Protein AF-A0A519NL03-F1 (afdb_monomer_lite)

Sequence (282 aa):
MASLYQVKVISINQEDKSLTLDINSFHPDALYFSDNLGFAMRLLHDSATGTSALGKAIDPACLFNKYWLAQNVKGFISGCELMEVHSADDTEIKYNGKYHYWRAEAGQPGAKVRIKVTDSAWLSHLSANSQWKSSAYDAEVDYVSRETIAPKSEEGVFSQDYQNSGGWIAINPEVLDFDTKSWPKQVYLPKYSVKSYRRADKMTQNDLSPAVIGQLLFKTVFVLTRSGNKAFGLFFPVDGKFGVMQFLNTGRSGAFFELSEIVTFGVAEFNVNDDTKVIVFG

pLDDT: mean 88.68, std 10.59, range [38.75, 98.56]

Radius of gyration: 22.37 Å; chains: 1; bounding box: 56×35×58 Å

Structure (mmCIF, N/CA/C/O backbone):
data_AF-A0A519NL03-F1
#
_entry.id   AF-A0A519NL03-F1
#
loop_
_atom_site.group_PDB
_atom_site.id
_atom_site.type_symbol
_atom_site.label_atom_id
_atom_site.label_alt_id
_atom_site.label_comp_id
_atom_site.label_asym_id
_atom_site.label_entity_id
_atom_site.label_seq_id
_atom_site.pdbx_PDB_ins_code
_atom_site.Cartn_x
_atom_site.Cartn_y
_atom_site.Cartn_z
_atom_site.occupancy
_atom_site.B_iso_or_equiv
_atom_site.auth_seq_id
_atom_site.auth_comp_id
_atom_site.auth_asym_id
_atom_site.auth_atom_id
_atom_site.pdbx_PDB_model_num
ATOM 1 N N . MET A 1 1 ? 13.800 5.659 3.138 1.00 61.59 1 MET A N 1
ATOM 2 C CA . MET A 1 1 ? 14.768 4.992 2.242 1.00 61.59 1 MET A CA 1
ATOM 3 C C . MET A 1 1 ? 15.304 6.019 1.268 1.00 61.59 1 MET A C 1
ATOM 5 O O . MET A 1 1 ? 14.545 6.907 0.893 1.00 61.59 1 MET A O 1
ATOM 9 N N . ALA A 1 2 ? 16.585 5.933 0.911 1.00 80.38 2 ALA A N 1
ATOM 10 C CA . ALA A 1 2 ? 17.150 6.770 -0.141 1.00 80.38 2 ALA A CA 1
ATOM 11 C C . ALA A 1 2 ? 16.549 6.381 -1.501 1.00 80.38 2 ALA A C 1
ATOM 13 O O . ALA A 1 2 ? 16.205 5.220 -1.728 1.00 80.38 2 ALA A O 1
ATOM 14 N N . SER A 1 3 ? 16.390 7.357 -2.388 1.00 91.06 3 SER A N 1
ATOM 15 C CA . SER A 1 3 ? 16.004 7.095 -3.772 1.00 91.06 3 SER A CA 1
ATOM 16 C C . SER A 1 3 ? 17.225 6.652 -4.572 1.00 91.06 3 SER A C 1
ATOM 18 O O . SER A 1 3 ? 18.290 7.249 -4.442 1.00 91.06 3 SER A O 1
ATOM 20 N N . LEU A 1 4 ? 17.041 5.626 -5.397 1.00 91.62 4 LEU A N 1
ATOM 21 C CA . LEU A 1 4 ? 18.076 4.972 -6.193 1.00 91.62 4 LEU A CA 1
ATOM 22 C C . LEU A 1 4 ? 18.061 5.446 -7.654 1.00 91.62 4 LEU A C 1
ATOM 24 O O . LEU A 1 4 ? 19.112 5.643 -8.266 1.00 91.62 4 LEU A O 1
ATOM 28 N N . TYR A 1 5 ? 16.856 5.672 -8.182 1.00 94.38 5 TYR A N 1
ATOM 29 C CA . TYR A 1 5 ? 16.624 5.963 -9.593 1.00 94.38 5 TYR A CA 1
ATOM 30 C C . TYR A 1 5 ? 15.785 7.219 -9.791 1.00 94.38 5 TYR A C 1
ATOM 32 O O . TYR A 1 5 ? 14.869 7.507 -9.016 1.00 94.38 5 TYR A O 1
ATOM 40 N N . GLN A 1 6 ? 16.068 7.934 -10.873 1.00 95.62 6 GLN A N 1
ATOM 41 C CA . GLN A 1 6 ? 15.206 8.935 -11.478 1.00 95.62 6 GLN A CA 1
ATOM 42 C C . GLN A 1 6 ? 14.450 8.254 -12.616 1.00 95.62 6 GLN A C 1
ATOM 44 O O . GLN A 1 6 ? 15.061 7.713 -13.532 1.00 95.62 6 GLN A O 1
ATOM 49 N N . VAL A 1 7 ? 13.124 8.280 -12.562 1.00 97.25 7 VAL A N 1
ATOM 50 C CA . VAL A 1 7 ? 12.256 7.592 -13.519 1.00 97.25 7 VAL A CA 1
ATOM 51 C C . VAL A 1 7 ? 11.491 8.624 -14.331 1.00 97.25 7 VAL A C 1
ATOM 53 O O . VAL A 1 7 ? 11.028 9.627 -13.780 1.00 97.25 7 VAL A O 1
ATOM 56 N N . LYS A 1 8 ? 11.346 8.381 -15.634 1.00 97.88 8 LYS A N 1
ATOM 57 C CA . LYS A 1 8 ? 10.575 9.207 -16.563 1.00 97.88 8 LYS A CA 1
ATOM 58 C C . LYS A 1 8 ? 9.683 8.340 -17.445 1.00 97.88 8 LYS A C 1
ATOM 60 O O . LYS A 1 8 ? 10.143 7.369 -18.034 1.00 97.88 8 LYS A O 1
ATOM 65 N N . VAL A 1 9 ? 8.424 8.734 -17.607 1.00 98.31 9 VAL A N 1
ATOM 66 C CA . VAL A 1 9 ? 7.516 8.112 -18.582 1.00 98.31 9 V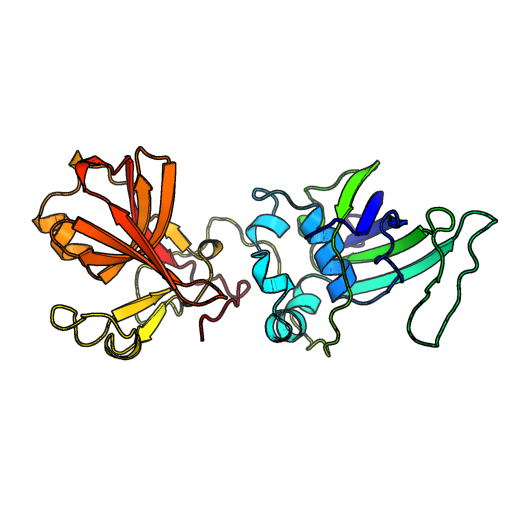AL A CA 1
ATOM 67 C C . VAL A 1 9 ? 7.844 8.603 -19.986 1.00 98.31 9 VAL A C 1
ATOM 69 O O . VAL A 1 9 ? 7.746 9.801 -20.268 1.00 98.31 9 VAL A O 1
ATOM 72 N N . ILE A 1 10 ? 8.176 7.665 -20.872 1.00 97.81 10 ILE A N 1
ATOM 73 C CA . ILE A 1 10 ? 8.377 7.911 -22.304 1.00 97.81 10 ILE A CA 1
ATOM 74 C C . ILE A 1 10 ? 7.048 7.816 -23.050 1.00 97.81 10 ILE A C 1
ATOM 76 O O . ILE A 1 10 ? 6.699 8.714 -23.812 1.00 97.81 10 ILE A O 1
ATOM 80 N N . SER A 1 11 ? 6.284 6.751 -22.811 1.00 97.44 11 SER A N 1
ATOM 81 C CA . SER A 1 11 ? 4.997 6.521 -23.467 1.00 97.44 11 SER A CA 1
ATOM 82 C C . SER A 1 11 ? 4.069 5.673 -22.603 1.00 97.44 11 SER A C 1
ATOM 84 O O . SER A 1 11 ? 4.525 4.893 -21.767 1.00 97.44 11 SER A O 1
ATOM 86 N N . ILE A 1 12 ? 2.762 5.831 -22.819 1.00 97.75 12 ILE A N 1
ATOM 87 C CA . ILE A 1 12 ? 1.701 5.025 -22.206 1.00 97.75 12 ILE A CA 1
ATOM 88 C C . ILE A 1 12 ? 0.770 4.569 -23.327 1.00 97.75 12 ILE A C 1
ATOM 90 O O . ILE A 1 12 ? 0.312 5.392 -24.120 1.00 97.75 12 ILE A O 1
ATOM 94 N N . ASN A 1 13 ? 0.476 3.276 -23.377 1.00 96.56 13 ASN A N 1
ATOM 95 C CA . ASN A 1 13 ? -0.535 2.685 -24.237 1.00 96.56 13 ASN A CA 1
ATOM 96 C C . ASN A 1 13 ? -1.627 2.073 -23.349 1.00 96.56 13 ASN A C 1
ATOM 98 O O . ASN A 1 13 ? -1.421 1.039 -22.717 1.00 96.56 13 ASN A O 1
ATOM 102 N N . GLN A 1 14 ? -2.785 2.732 -23.286 1.00 94.38 14 GLN A N 1
ATOM 103 C CA . GLN A 1 14 ? -3.904 2.295 -22.445 1.00 94.38 14 GLN A CA 1
ATOM 104 C C . GLN A 1 14 ? -4.563 1.008 -22.971 1.00 94.38 14 GLN A C 1
ATOM 106 O O . GLN A 1 14 ? -5.031 0.203 -22.171 1.00 94.38 14 GLN A O 1
ATOM 111 N N . GLU A 1 15 ? -4.558 0.778 -24.289 1.00 93.81 15 GLU A N 1
ATOM 112 C CA . GLU A 1 15 ? -5.164 -0.408 -24.915 1.00 93.81 15 GLU A CA 1
ATOM 113 C C . GLU A 1 15 ? -4.314 -1.668 -24.691 1.00 93.81 15 GLU A C 1
ATOM 115 O O . GLU A 1 15 ? -4.835 -2.698 -24.270 1.00 93.81 15 GLU A O 1
ATOM 120 N N . ASP A 1 16 ? -2.993 -1.572 -24.887 1.00 95.75 16 ASP A N 1
ATOM 121 C CA . ASP A 1 16 ? -2.032 -2.652 -24.577 1.00 95.75 16 ASP A CA 1
ATOM 122 C C . ASP A 1 16 ? -1.697 -2.730 -23.075 1.00 95.75 16 ASP A C 1
ATOM 124 O O . ASP A 1 16 ? -0.930 -3.592 -22.644 1.00 95.75 16 ASP A O 1
ATOM 128 N N . LYS A 1 17 ? -2.270 -1.829 -22.263 1.00 97.56 17 LYS A N 1
ATOM 129 C CA . LYS A 1 17 ? -2.038 -1.727 -20.814 1.00 97.56 17 LYS A CA 1
ATOM 130 C C . LYS A 1 17 ? -0.545 -1.684 -20.483 1.00 97.56 17 LYS A C 1
ATOM 132 O O . LYS A 1 17 ? -0.063 -2.375 -19.585 1.00 97.56 17 LYS A O 1
ATOM 137 N N . SER A 1 18 ? 0.206 -0.897 -21.242 1.00 98.00 18 SER A N 1
ATOM 138 C CA . SER A 1 18 ? 1.659 -0.859 -21.156 1.00 98.00 18 SER A CA 1
ATOM 139 C C . SER A 1 18 ? 2.191 0.562 -21.054 1.00 98.00 18 SER A C 1
ATOM 141 O O . SER A 1 18 ? 1.565 1.530 -21.486 1.00 98.00 18 SER A O 1
ATOM 143 N N . LEU A 1 19 ? 3.369 0.697 -20.459 1.00 97.94 19 LEU A N 1
ATOM 144 C CA . LEU A 1 19 ? 4.132 1.936 -20.463 1.00 97.94 19 LEU A CA 1
ATOM 145 C C . LEU A 1 19 ? 5.608 1.652 -20.693 1.00 97.94 19 LEU A C 1
ATOM 147 O O . LEU A 1 19 ? 6.113 0.590 -20.332 1.00 97.94 19 LEU A O 1
ATOM 151 N N . THR A 1 20 ? 6.295 2.631 -21.267 1.00 98.38 20 THR A N 1
ATOM 152 C CA . THR A 1 20 ? 7.752 2.623 -21.395 1.00 98.38 20 THR A CA 1
ATOM 153 C C . THR A 1 20 ? 8.332 3.694 -20.485 1.00 98.38 20 THR A C 1
ATOM 155 O O . THR A 1 20 ? 7.916 4.855 -20.533 1.00 98.38 20 THR A O 1
ATOM 158 N N . LEU A 1 21 ? 9.292 3.292 -19.662 1.00 98.25 21 LEU A N 1
ATOM 159 C CA . LEU A 1 21 ? 10.023 4.133 -18.730 1.00 98.25 21 LEU A CA 1
ATOM 160 C C . LEU A 1 21 ? 11.467 4.284 -19.191 1.00 98.25 21 LEU A C 1
ATOM 162 O O . LEU A 1 21 ? 12.051 3.330 -19.695 1.00 98.25 21 LEU A O 1
ATOM 166 N N . ASP A 1 22 ? 12.034 5.461 -18.966 1.00 97.31 22 ASP A N 1
ATOM 167 C CA . ASP A 1 22 ? 13.475 5.689 -18.946 1.00 97.31 22 ASP A CA 1
ATOM 168 C C . ASP A 1 22 ? 13.900 5.890 -17.490 1.00 97.31 22 ASP A C 1
ATOM 170 O O . ASP A 1 22 ? 13.303 6.683 -16.754 1.00 97.31 22 ASP A O 1
ATOM 174 N N . ILE A 1 23 ? 14.873 5.103 -17.053 1.00 95.81 23 ILE A N 1
ATOM 175 C CA . ILE A 1 23 ? 15.305 4.989 -15.665 1.00 95.81 23 ILE A CA 1
ATOM 176 C C . ILE A 1 23 ? 16.779 5.343 -15.632 1.00 95.81 23 ILE A C 1
ATOM 178 O O . ILE A 1 23 ? 17.572 4.659 -16.257 1.00 95.81 23 ILE A O 1
ATOM 182 N N . ASN A 1 24 ? 17.155 6.363 -14.872 1.00 93.44 24 ASN A N 1
ATOM 183 C CA . ASN A 1 24 ? 18.543 6.777 -14.706 1.00 93.44 24 ASN A CA 1
ATOM 184 C C . ASN A 1 24 ? 18.942 6.609 -13.245 1.00 93.44 24 ASN A C 1
ATOM 186 O O . ASN A 1 24 ? 18.233 7.054 -12.341 1.00 93.44 24 ASN A O 1
ATOM 190 N N . SER A 1 25 ? 20.064 5.956 -12.992 1.00 90.50 25 SER A N 1
ATOM 191 C CA . SER A 1 25 ? 20.611 5.851 -11.645 1.00 90.50 25 SER A CA 1
ATOM 192 C C . SER A 1 25 ? 21.291 7.157 -11.233 1.00 90.50 25 SER A C 1
ATOM 194 O O . SER A 1 25 ? 21.922 7.840 -12.038 1.00 90.50 25 SER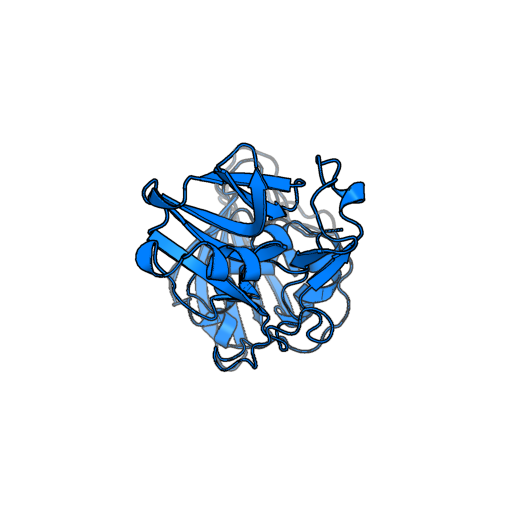 A O 1
ATOM 196 N N . PHE A 1 26 ? 21.155 7.526 -9.962 1.00 86.19 26 PHE A N 1
ATOM 197 C CA . PHE A 1 26 ? 21.893 8.661 -9.392 1.00 86.19 26 PHE A CA 1
ATOM 198 C C . PHE A 1 26 ? 22.444 8.375 -7.992 1.00 86.19 26 PHE A C 1
ATOM 200 O O . PHE A 1 26 ? 23.031 9.260 -7.371 1.00 86.19 26 PHE A O 1
ATOM 207 N N . HIS A 1 27 ? 22.233 7.162 -7.480 1.00 85.56 27 HIS A N 1
ATOM 208 C CA . HIS A 1 27 ? 22.703 6.728 -6.171 1.00 85.56 27 HIS A CA 1
ATOM 209 C C . HIS A 1 27 ? 23.736 5.607 -6.335 1.00 85.56 27 HIS A C 1
ATOM 211 O O . HIS A 1 27 ? 23.500 4.716 -7.148 1.00 85.56 27 HIS A O 1
ATOM 217 N N . PRO A 1 28 ? 24.829 5.583 -5.552 1.00 81.31 28 PRO A N 1
ATOM 218 C CA . PRO A 1 28 ? 25.866 4.553 -5.670 1.00 81.31 28 PRO A CA 1
ATOM 219 C C . PRO A 1 28 ? 25.356 3.125 -5.417 1.00 81.31 28 PRO A C 1
ATOM 221 O O . PRO A 1 28 ? 25.907 2.179 -5.960 1.00 81.31 28 PRO A O 1
ATOM 224 N N . ASP A 1 29 ? 24.286 2.964 -4.634 1.00 84.69 29 ASP A N 1
ATOM 225 C CA . ASP A 1 29 ? 23.672 1.647 -4.374 1.00 84.69 29 ASP A CA 1
ATOM 226 C C . ASP A 1 29 ? 22.726 1.171 -5.490 1.00 84.69 29 ASP A C 1
ATOM 228 O O . ASP A 1 29 ? 22.308 0.010 -5.505 1.00 84.69 29 ASP A O 1
ATOM 232 N N . ALA A 1 30 ? 22.362 2.051 -6.426 1.00 84.50 30 ALA A N 1
ATOM 233 C CA . ALA A 1 30 ? 21.699 1.640 -7.650 1.00 84.50 30 ALA A CA 1
ATOM 234 C C . ALA A 1 30 ? 22.781 0.992 -8.508 1.00 84.50 30 ALA A C 1
ATOM 236 O O . ALA A 1 30 ? 23.567 1.699 -9.119 1.00 84.50 30 ALA A O 1
ATOM 237 N N . LEU A 1 31 ? 22.896 -0.332 -8.461 1.00 83.56 31 LEU A N 1
ATOM 238 C CA . LEU A 1 31 ? 23.967 -1.053 -9.153 1.00 83.56 31 LEU A CA 1
ATOM 239 C C . LEU A 1 31 ? 23.448 -1.933 -10.281 1.00 83.56 31 LEU A C 1
ATOM 241 O O . LEU A 1 31 ? 24.255 -2.627 -10.885 1.00 83.56 31 LEU A O 1
ATOM 245 N N . TYR A 1 32 ? 22.138 -1.969 -10.543 1.00 86.38 32 TYR A N 1
ATOM 246 C CA . TYR A 1 32 ? 21.575 -2.833 -11.573 1.00 86.38 32 TYR A CA 1
ATOM 247 C C . TYR A 1 32 ? 20.256 -2.322 -12.162 1.00 86.38 32 TYR A C 1
ATOM 249 O O . TYR A 1 32 ? 19.528 -1.560 -11.534 1.00 86.38 32 TYR A O 1
ATOM 257 N N . PHE A 1 33 ? 19.926 -2.813 -13.355 1.00 91.75 33 PHE A N 1
ATOM 258 C CA . PHE A 1 33 ? 18.581 -2.757 -13.933 1.00 91.75 33 PHE A CA 1
ATOM 259 C C . PHE A 1 33 ? 18.034 -4.172 -14.098 1.00 91.75 33 PHE A C 1
ATOM 261 O O . PHE A 1 33 ? 18.799 -5.125 -14.275 1.00 91.75 33 PHE A O 1
ATOM 268 N N . SER A 1 34 ? 16.712 -4.311 -14.020 1.00 92.50 34 SER A N 1
ATOM 269 C CA . SER A 1 34 ? 16.057 -5.615 -13.955 1.00 92.50 34 SER A CA 1
ATOM 270 C C . SER A 1 34 ? 14.698 -5.612 -14.646 1.00 92.50 34 SER A C 1
ATOM 272 O O . SER A 1 34 ? 13.977 -4.613 -14.628 1.00 92.50 34 SER A O 1
ATOM 274 N N . ASP A 1 35 ? 14.344 -6.760 -15.214 1.00 94.88 35 ASP A N 1
ATOM 275 C CA . ASP A 1 35 ? 13.020 -7.098 -15.735 1.00 94.88 35 ASP A CA 1
ATOM 276 C C . ASP A 1 35 ? 12.142 -7.818 -14.682 1.00 94.88 35 ASP A C 1
ATOM 278 O O . ASP A 1 35 ? 11.051 -8.307 -14.973 1.00 94.88 35 ASP A O 1
ATOM 282 N N . ASN A 1 36 ? 12.577 -7.865 -13.419 1.00 96.38 36 ASN A N 1
ATOM 283 C CA . ASN A 1 36 ? 11.826 -8.469 -12.324 1.00 96.38 36 ASN A CA 1
ATOM 284 C C . ASN A 1 36 ? 10.475 -7.757 -12.088 1.00 96.38 36 ASN A C 1
ATOM 286 O O . ASN A 1 36 ? 10.394 -6.531 -11.979 1.00 96.38 36 ASN A O 1
ATOM 290 N N . LEU A 1 37 ? 9.392 -8.528 -11.922 1.00 97.44 37 LEU A N 1
ATOM 291 C CA . LEU A 1 37 ? 8.048 -7.958 -11.739 1.00 97.44 37 LEU A CA 1
ATOM 292 C C . LEU A 1 37 ? 7.910 -7.138 -10.445 1.00 97.44 37 LEU A C 1
ATOM 294 O O . LEU A 1 37 ? 7.182 -6.151 -10.409 1.00 97.44 37 LEU A O 1
ATOM 298 N N . GLY A 1 38 ? 8.610 -7.519 -9.377 1.00 96.06 38 GLY A N 1
ATOM 299 C CA . GLY A 1 38 ? 8.646 -6.785 -8.115 1.00 96.06 38 GLY A CA 1
ATOM 300 C C . GLY A 1 38 ? 9.386 -5.455 -8.242 1.00 96.06 38 GLY A C 1
ATOM 301 O O . GLY A 1 38 ? 8.941 -4.462 -7.666 1.00 96.06 38 GLY A O 1
ATOM 302 N N . PHE A 1 39 ? 10.452 -5.407 -9.048 1.00 95.69 39 PHE A N 1
ATOM 303 C CA . PHE A 1 39 ? 11.127 -4.159 -9.410 1.00 95.69 39 PHE A CA 1
ATOM 304 C C . PHE A 1 39 ? 10.167 -3.218 -10.154 1.00 95.69 39 PHE A C 1
ATOM 306 O O . PHE A 1 39 ? 9.949 -2.088 -9.711 1.00 95.69 39 PHE A O 1
ATOM 313 N N . ALA A 1 40 ? 9.490 -3.717 -11.196 1.00 97.44 40 ALA A N 1
ATOM 314 C CA . ALA A 1 40 ? 8.456 -2.982 -11.934 1.00 97.44 40 ALA A CA 1
ATOM 315 C C . ALA A 1 40 ? 7.323 -2.468 -11.029 1.00 97.44 40 ALA A C 1
ATOM 317 O O . ALA A 1 40 ? 6.908 -1.311 -11.126 1.00 97.44 40 ALA A O 1
ATOM 318 N N . MET A 1 41 ? 6.854 -3.312 -10.108 1.00 96.38 41 MET A N 1
ATOM 319 C CA . MET A 1 41 ? 5.788 -2.970 -9.173 1.00 96.38 41 MET A CA 1
ATOM 320 C C . MET A 1 41 ? 6.164 -1.796 -8.264 1.00 96.38 41 MET A C 1
ATOM 322 O O . MET A 1 41 ? 5.359 -0.889 -8.055 1.00 96.38 41 MET A O 1
ATOM 326 N N . ARG A 1 42 ? 7.394 -1.794 -7.736 1.00 95.75 42 ARG A N 1
ATOM 327 C CA . ARG A 1 42 ? 7.902 -0.697 -6.901 1.00 95.75 42 ARG A CA 1
ATOM 328 C C . ARG A 1 42 ? 8.088 0.586 -7.699 1.00 95.75 42 ARG A C 1
ATOM 330 O O . ARG A 1 42 ? 7.694 1.637 -7.208 1.00 95.75 42 ARG A O 1
ATOM 337 N N . LEU A 1 43 ? 8.633 0.504 -8.918 1.00 96.44 43 LEU A N 1
ATOM 338 C CA . LEU A 1 43 ? 8.774 1.672 -9.795 1.00 96.44 43 LEU A CA 1
ATOM 339 C C . LEU A 1 43 ? 7.428 2.374 -9.981 1.00 96.44 43 LEU A C 1
ATOM 341 O O . LEU A 1 43 ? 7.342 3.589 -9.814 1.00 96.44 43 LEU A O 1
ATOM 345 N N . LEU A 1 44 ? 6.376 1.607 -10.287 1.00 96.31 44 LEU A N 1
ATOM 346 C CA . LEU A 1 44 ? 5.031 2.147 -10.455 1.00 96.31 44 LEU A CA 1
ATOM 347 C C . LEU A 1 44 ? 4.434 2.655 -9.144 1.00 96.31 44 LEU A C 1
ATOM 349 O O . LEU A 1 44 ? 3.849 3.736 -9.130 1.00 96.31 44 LEU A O 1
ATOM 353 N N . HIS A 1 45 ? 4.580 1.924 -8.040 1.00 94.88 45 HIS A N 1
ATOM 354 C CA . HIS A 1 45 ? 4.022 2.355 -6.757 1.00 94.88 45 HIS A CA 1
ATOM 355 C C . HIS A 1 45 ? 4.682 3.628 -6.215 1.00 94.88 45 HIS A C 1
ATOM 357 O O . HIS A 1 45 ? 3.971 4.493 -5.719 1.00 94.88 45 HIS A O 1
ATOM 363 N N . ASP A 1 46 ? 5.990 3.817 -6.403 1.00 95.50 46 ASP A N 1
ATOM 364 C CA . ASP A 1 46 ? 6.689 5.040 -5.979 1.00 95.50 46 ASP A CA 1
ATOM 365 C C . ASP A 1 46 ? 6.171 6.304 -6.700 1.00 95.50 46 ASP A C 1
ATOM 367 O O . ASP A 1 46 ? 6.295 7.413 -6.181 1.00 95.50 46 ASP A O 1
ATOM 371 N N . SER A 1 47 ? 5.560 6.154 -7.883 1.00 94.88 47 SER A N 1
ATOM 372 C CA . SER A 1 47 ? 4.884 7.250 -8.601 1.00 94.88 47 SER A CA 1
ATOM 373 C C . SER A 1 47 ? 3.458 7.525 -8.109 1.00 94.88 47 SER A C 1
ATOM 375 O O . SER A 1 47 ? 2.863 8.556 -8.428 1.00 94.88 47 SER A O 1
ATOM 377 N N . ALA A 1 48 ? 2.878 6.577 -7.374 1.00 92.25 48 ALA A N 1
ATOM 378 C CA . ALA A 1 48 ? 1.477 6.565 -7.014 1.00 92.25 48 ALA A CA 1
ATOM 379 C C . ALA A 1 48 ? 1.226 7.479 -5.810 1.00 92.25 48 ALA A C 1
ATOM 381 O O . ALA A 1 48 ? 1.754 7.285 -4.715 1.00 92.25 48 ALA A O 1
ATOM 382 N N . THR A 1 49 ? 0.351 8.469 -5.973 1.00 82.69 49 THR A N 1
ATOM 383 C CA . THR A 1 49 ? -0.135 9.252 -4.832 1.00 82.69 49 THR A CA 1
ATOM 384 C C . THR A 1 49 ? -1.144 8.433 -4.026 1.00 82.69 49 THR A C 1
ATOM 386 O O . THR A 1 49 ? -1.785 7.522 -4.555 1.00 82.69 49 THR A O 1
ATOM 389 N N . GLY A 1 50 ? -1.372 8.784 -2.756 1.00 77.06 50 GLY A N 1
ATOM 390 C CA . GLY A 1 50 ? -2.360 8.095 -1.909 1.00 77.06 50 GLY A CA 1
ATOM 391 C C . GLY A 1 50 ? -3.804 8.118 -2.439 1.00 77.06 50 GLY A C 1
ATOM 392 O O . GLY A 1 50 ? -4.645 7.383 -1.930 1.00 77.06 50 GLY A O 1
ATOM 393 N N . THR A 1 51 ? -4.099 8.940 -3.451 1.00 82.00 51 THR A N 1
ATOM 394 C CA . THR A 1 51 ? -5.412 9.032 -4.105 1.00 82.00 51 THR A CA 1
ATOM 395 C C . THR A 1 51 ? -5.496 8.266 -5.426 1.00 82.00 51 THR A C 1
ATOM 397 O O . THR A 1 51 ? -6.606 8.006 -5.890 1.00 82.00 51 THR A O 1
ATOM 400 N N . SER A 1 52 ? -4.362 7.885 -6.022 1.00 88.69 52 SER A N 1
ATOM 401 C CA . SER A 1 52 ? -4.323 7.051 -7.229 1.00 88.69 52 SER A CA 1
ATOM 402 C C . SER A 1 52 ? -4.874 5.648 -6.962 1.00 88.69 52 SER A C 1
ATOM 404 O O . SER A 1 52 ? -4.825 5.163 -5.830 1.00 88.69 52 SER A O 1
ATOM 406 N N . ALA A 1 53 ? -5.366 4.967 -8.000 1.00 88.62 53 ALA A N 1
ATOM 407 C CA . ALA A 1 53 ? -5.860 3.596 -7.881 1.00 88.62 53 ALA A CA 1
ATOM 408 C C . ALA A 1 53 ? -4.801 2.668 -7.262 1.00 88.62 53 ALA A C 1
ATOM 410 O O . ALA A 1 53 ? -5.070 1.989 -6.271 1.00 88.62 53 ALA A O 1
ATOM 411 N N . LEU A 1 54 ? -3.572 2.708 -7.788 1.00 89.31 54 LEU A N 1
ATOM 412 C CA . LEU A 1 54 ? -2.459 1.889 -7.308 1.00 89.31 54 LEU A CA 1
ATOM 413 C C . LEU A 1 54 ? -2.078 2.229 -5.858 1.00 89.31 54 LEU A C 1
ATOM 415 O O . LEU A 1 54 ? -1.910 1.340 -5.021 1.00 89.31 54 LEU A O 1
ATOM 419 N N . GLY A 1 55 ? -2.015 3.524 -5.532 1.00 88.19 55 GLY A N 1
ATOM 420 C CA . GLY A 1 55 ? -1.709 4.001 -4.186 1.00 88.19 55 GLY A CA 1
ATOM 421 C C . GLY A 1 55 ? -2.802 3.667 -3.170 1.00 88.19 55 GLY A C 1
ATOM 422 O O . GLY A 1 55 ? -2.488 3.395 -2.013 1.00 88.19 55 GLY A O 1
ATOM 423 N N . LYS A 1 56 ? -4.076 3.616 -3.571 1.00 83.62 56 LYS A N 1
ATOM 424 C CA . LYS A 1 56 ? -5.182 3.135 -2.726 1.00 83.62 56 LYS A CA 1
ATOM 425 C C . LYS A 1 56 ? -5.156 1.618 -2.555 1.00 83.62 56 LYS A C 1
ATOM 427 O O . LYS A 1 56 ? -5.473 1.131 -1.470 1.00 83.62 56 LYS A O 1
ATOM 432 N N . ALA A 1 57 ? -4.778 0.881 -3.597 1.00 84.06 57 ALA A N 1
ATOM 433 C CA . ALA A 1 57 ? -4.775 -0.577 -3.595 1.00 84.06 57 ALA A CA 1
ATOM 434 C C . ALA A 1 57 ? -3.653 -1.166 -2.734 1.00 84.06 57 ALA A C 1
ATOM 436 O O . ALA A 1 57 ? -3.863 -2.194 -2.104 1.00 84.06 57 ALA A O 1
ATOM 437 N N . ILE A 1 58 ? -2.479 -0.531 -2.672 1.00 85.94 58 ILE A N 1
ATOM 438 C CA . ILE A 1 58 ? -1.296 -1.157 -2.066 1.00 85.94 58 ILE A CA 1
ATOM 439 C C . ILE A 1 58 ? -0.753 -0.325 -0.920 1.00 85.94 58 ILE A C 1
ATOM 441 O O . ILE A 1 58 ? -0.454 0.868 -1.041 1.00 85.94 58 ILE A O 1
ATOM 445 N N . ASP A 1 59 ? -0.610 -0.974 0.227 1.00 83.69 59 ASP A N 1
ATOM 446 C CA . ASP A 1 59 ? 0.166 -0.439 1.332 1.00 83.69 59 ASP A CA 1
ATOM 447 C C . ASP A 1 59 ? 1.666 -0.506 0.989 1.00 83.69 59 ASP A C 1
ATOM 449 O O . ASP A 1 59 ? 2.120 -1.566 0.552 1.00 83.69 59 ASP A O 1
ATOM 453 N N . PRO A 1 60 ? 2.452 0.573 1.180 1.00 84.94 60 PRO A N 1
ATOM 454 C CA . PRO A 1 60 ? 3.897 0.531 0.964 1.00 84.94 60 PRO A CA 1
ATOM 455 C C . PRO A 1 60 ? 4.576 -0.672 1.629 1.00 84.94 60 PRO A C 1
ATOM 457 O O . PRO A 1 60 ? 5.490 -1.255 1.054 1.00 84.94 60 PRO A O 1
ATOM 460 N N . ALA A 1 61 ? 4.110 -1.093 2.809 1.00 83.12 61 ALA A N 1
ATOM 461 C CA . ALA A 1 61 ? 4.723 -2.194 3.538 1.00 83.12 61 ALA A CA 1
ATOM 462 C C . ALA A 1 61 ? 4.528 -3.563 2.850 1.00 83.12 61 ALA A C 1
ATOM 464 O O . ALA A 1 61 ? 5.368 -4.451 3.013 1.00 83.12 61 ALA A O 1
ATOM 465 N N . CYS A 1 62 ? 3.492 -3.724 2.014 1.00 85.44 62 CYS A N 1
ATOM 466 C CA . CYS A 1 62 ? 3.313 -4.906 1.166 1.00 85.44 62 CYS A CA 1
ATOM 467 C C . CYS A 1 62 ? 4.478 -5.092 0.193 1.00 85.44 62 CYS A C 1
ATOM 469 O O . CYS A 1 62 ? 4.893 -6.221 -0.064 1.00 85.44 62 CYS A O 1
ATOM 471 N N . LEU A 1 63 ? 5.048 -3.992 -0.313 1.00 88.94 63 LEU A N 1
ATOM 472 C CA . LEU A 1 63 ? 6.166 -4.061 -1.247 1.00 88.94 63 LEU A CA 1
ATOM 473 C C . LEU A 1 63 ? 7.409 -4.657 -0.595 1.00 88.94 63 LEU A C 1
ATOM 475 O O . LEU A 1 63 ? 8.238 -5.212 -1.292 1.00 88.94 63 LEU A O 1
ATOM 479 N N . PHE A 1 64 ? 7.554 -4.603 0.727 1.00 87.00 64 PHE A N 1
ATOM 480 C CA . PHE A 1 64 ? 8.695 -5.183 1.445 1.00 87.00 64 PHE A CA 1
ATOM 481 C C . PHE A 1 64 ? 8.450 -6.628 1.895 1.00 87.00 64 PHE A C 1
ATOM 483 O O . PHE A 1 64 ? 9.380 -7.305 2.332 1.00 87.00 64 PHE A O 1
ATOM 490 N N . ASN A 1 65 ? 7.221 -7.126 1.764 1.00 86.56 65 ASN A N 1
ATOM 491 C CA . ASN A 1 65 ? 6.850 -8.470 2.176 1.00 86.56 65 ASN A CA 1
ATOM 492 C C . ASN A 1 65 ? 7.030 -9.456 1.009 1.00 86.56 65 ASN A C 1
ATOM 494 O O . ASN A 1 65 ? 6.248 -9.467 0.059 1.00 86.56 65 ASN A O 1
ATOM 498 N N . LYS A 1 66 ? 8.047 -10.324 1.101 1.00 89.94 66 LYS A N 1
ATOM 499 C CA . LYS A 1 66 ? 8.347 -11.340 0.076 1.00 89.94 66 LYS A CA 1
ATOM 500 C C . LYS A 1 66 ? 7.162 -12.267 -0.210 1.00 89.94 66 LYS A C 1
ATOM 502 O O . LYS A 1 66 ? 6.891 -12.555 -1.372 1.00 89.94 66 LYS A O 1
ATOM 507 N N . TYR A 1 67 ? 6.433 -12.692 0.823 1.00 86.94 67 TYR A N 1
ATOM 508 C CA . TYR A 1 67 ? 5.247 -13.529 0.645 1.00 86.94 67 TYR A CA 1
ATOM 509 C C . TYR A 1 67 ? 4.149 -12.772 -0.106 1.00 86.94 67 TYR A C 1
ATOM 511 O O . TYR A 1 67 ? 3.586 -13.297 -1.063 1.00 86.94 67 TYR A O 1
ATOM 519 N N . TRP A 1 68 ? 3.891 -11.511 0.258 1.00 88.31 68 TRP A N 1
ATOM 520 C CA . TRP A 1 68 ? 2.922 -10.688 -0.469 1.00 88.31 68 TRP A CA 1
ATOM 521 C C . TRP A 1 68 ? 3.304 -10.539 -1.941 1.00 88.31 68 TRP A C 1
ATOM 523 O O . TRP A 1 68 ? 2.463 -10.757 -2.811 1.00 88.31 68 TRP A O 1
ATOM 533 N N . LEU A 1 69 ? 4.570 -10.214 -2.219 1.00 92.25 69 LEU A N 1
ATOM 534 C CA . LEU A 1 69 ? 5.068 -10.035 -3.581 1.00 92.25 69 LEU A CA 1
ATOM 535 C C . LEU A 1 69 ? 4.879 -11.307 -4.415 1.00 92.25 69 LEU A C 1
ATOM 537 O O . LEU A 1 69 ? 4.284 -11.243 -5.492 1.00 92.25 69 LEU A O 1
ATOM 541 N N . ALA A 1 70 ? 5.308 -12.455 -3.883 1.00 92.50 70 ALA A N 1
ATOM 542 C CA . ALA A 1 70 ? 5.166 -13.758 -4.528 1.00 92.50 70 ALA A CA 1
ATOM 543 C C . ALA A 1 70 ? 3.705 -14.070 -4.887 1.00 92.50 70 ALA A C 1
ATOM 545 O O . ALA A 1 70 ? 3.424 -14.571 -5.973 1.00 92.50 70 ALA A O 1
ATOM 546 N N . GLN A 1 71 ? 2.777 -13.740 -3.986 1.00 89.12 71 GLN A N 1
ATOM 547 C CA . GLN A 1 71 ? 1.366 -14.096 -4.110 1.00 89.12 71 GLN A CA 1
ATOM 548 C C . GLN A 1 71 ? 0.522 -13.095 -4.900 1.00 89.12 71 GLN A C 1
ATOM 550 O O . GLN A 1 71 ? -0.577 -13.463 -5.298 1.00 89.12 71 GLN A O 1
ATOM 555 N N . ASN A 1 72 ? 0.951 -11.838 -5.075 1.00 90.56 72 ASN A N 1
ATOM 556 C CA . ASN A 1 72 ? 0.066 -10.771 -5.573 1.00 90.56 72 ASN A CA 1
ATOM 557 C C . ASN A 1 72 ? 0.586 -10.022 -6.800 1.00 90.56 72 ASN A C 1
ATOM 559 O O . ASN A 1 72 ? -0.232 -9.518 -7.566 1.00 90.56 72 ASN A O 1
ATOM 563 N N . VAL A 1 73 ? 1.902 -9.945 -7.023 1.00 95.00 73 VAL A N 1
ATOM 564 C CA . VAL A 1 73 ? 2.470 -9.066 -8.066 1.00 95.00 73 VAL A CA 1
ATOM 565 C C . VAL A 1 73 ? 1.924 -9.383 -9.459 1.00 95.00 73 VAL A C 1
ATOM 567 O O . VAL A 1 73 ? 1.559 -8.455 -10.175 1.00 95.00 73 VAL A O 1
ATOM 570 N N . LYS A 1 74 ? 1.762 -10.666 -9.813 1.00 94.94 74 LYS A N 1
ATOM 571 C CA . LYS A 1 74 ? 1.180 -11.086 -11.104 1.00 94.94 74 LYS A CA 1
ATOM 572 C C . LYS A 1 74 ? -0.279 -10.661 -11.308 1.00 94.94 74 LYS A C 1
ATOM 574 O O . LYS A 1 74 ? -0.741 -10.608 -12.441 1.00 94.94 74 LYS A O 1
ATOM 579 N N . GLY A 1 75 ? -0.990 -10.321 -10.232 1.00 93.50 75 GLY A N 1
ATOM 580 C CA . GLY A 1 75 ? -2.328 -9.744 -10.314 1.00 93.50 75 GLY A CA 1
ATOM 581 C C . GLY A 1 75 ? -2.329 -8.276 -10.753 1.00 93.50 75 GLY A C 1
ATOM 582 O O . GLY A 1 75 ? -3.339 -7.822 -11.280 1.00 93.50 75 GLY A O 1
ATOM 583 N N . PHE A 1 76 ? -1.216 -7.549 -10.594 1.00 95.31 76 PHE A N 1
ATOM 584 C CA . PHE A 1 76 ? -1.063 -6.139 -10.990 1.00 95.31 76 PHE A CA 1
ATOM 585 C C . PHE A 1 76 ? -0.202 -5.962 -12.247 1.00 95.31 76 PHE A C 1
ATOM 587 O O . PHE A 1 76 ? -0.535 -5.163 -13.121 1.00 95.31 76 PHE A O 1
ATOM 594 N N . ILE A 1 77 ? 0.905 -6.702 -12.337 1.00 97.19 77 ILE A N 1
ATOM 595 C CA . ILE A 1 77 ? 1.902 -6.619 -13.409 1.00 97.19 77 ILE A CA 1
ATOM 596 C C . ILE A 1 77 ? 1.890 -7.930 -14.187 1.00 97.19 77 ILE A C 1
ATOM 598 O O . ILE A 1 77 ? 2.215 -8.985 -13.643 1.00 97.19 77 ILE A O 1
ATOM 602 N N . SER A 1 78 ? 1.532 -7.864 -15.467 1.00 96.94 78 SER A N 1
ATOM 603 C CA . SER A 1 78 ? 1.517 -9.022 -16.365 1.00 96.94 78 SER A CA 1
ATOM 604 C C . SER A 1 78 ? 2.877 -9.272 -17.021 1.00 96.94 78 SER A C 1
ATOM 606 O O . SER A 1 78 ? 3.162 -10.403 -17.410 1.00 96.94 78 SER A O 1
ATOM 608 N N . GLY A 1 79 ? 3.734 -8.250 -17.113 1.00 97.62 79 GLY A N 1
ATOM 609 C CA . GLY A 1 79 ? 5.076 -8.389 -17.672 1.00 97.62 79 GLY A CA 1
ATOM 610 C C . GLY A 1 79 ? 5.975 -7.181 -17.424 1.00 97.62 79 GLY A C 1
ATOM 611 O O . GLY A 1 79 ? 5.506 -6.068 -17.188 1.00 97.62 79 GLY A O 1
ATOM 612 N N . CYS A 1 80 ? 7.279 -7.414 -17.500 1.00 97.94 80 CYS A N 1
ATOM 613 C CA . CYS A 1 80 ? 8.312 -6.390 -17.476 1.00 97.94 80 CYS A CA 1
ATOM 614 C C . CYS A 1 80 ? 9.429 -6.830 -18.430 1.00 97.94 80 CYS A C 1
ATOM 616 O O . CYS A 1 80 ? 9.771 -8.008 -18.473 1.00 97.94 80 CYS A O 1
ATOM 618 N N . GLU A 1 81 ? 9.930 -5.900 -19.234 1.00 97.75 81 GLU A N 1
ATOM 619 C CA . GLU A 1 81 ? 10.937 -6.140 -20.263 1.00 97.75 81 GLU A CA 1
ATOM 620 C C . GLU A 1 81 ? 11.999 -5.042 -20.172 1.00 97.75 81 GLU A C 1
ATOM 622 O O . GLU A 1 81 ? 11.693 -3.853 -20.310 1.00 97.75 81 GLU A O 1
ATOM 627 N N . LEU A 1 82 ? 13.251 -5.439 -19.949 1.00 96.50 82 LEU A N 1
ATOM 628 C CA . LEU A 1 82 ? 14.403 -4.548 -20.024 1.00 96.50 82 LEU A CA 1
ATOM 629 C C . LEU A 1 82 ? 14.803 -4.396 -21.496 1.00 96.50 82 LEU A C 1
ATOM 631 O O . LEU A 1 82 ? 15.419 -5.285 -22.075 1.00 96.50 82 LEU A O 1
ATOM 635 N N . MET A 1 83 ? 14.407 -3.284 -22.112 1.00 96.38 83 MET A N 1
ATOM 636 C CA . MET A 1 83 ? 14.553 -3.074 -23.555 1.00 96.38 83 MET A CA 1
ATOM 637 C C . MET A 1 83 ? 15.964 -2.639 -23.947 1.00 96.38 83 MET A C 1
ATOM 639 O O . MET A 1 83 ? 16.470 -3.022 -24.998 1.00 96.38 83 MET A O 1
ATOM 643 N N . GLU A 1 84 ? 16.569 -1.778 -23.134 1.00 93.81 84 GLU A N 1
ATOM 644 C CA . GLU A 1 84 ? 17.856 -1.149 -23.418 1.00 93.81 84 GLU A CA 1
ATOM 645 C C . GLU A 1 84 ? 18.539 -0.7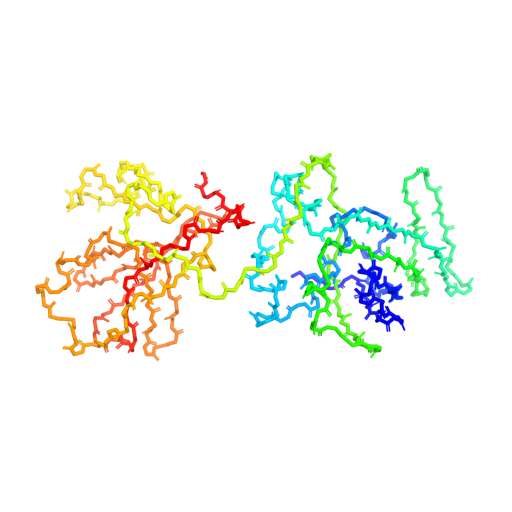98 -22.098 1.00 93.81 84 GLU A C 1
ATOM 647 O O . GLU A 1 84 ? 17.873 -0.343 -21.168 1.00 93.81 84 GLU A O 1
ATOM 652 N N . VAL A 1 85 ? 19.860 -0.960 -22.035 1.00 91.38 85 VAL A N 1
ATOM 653 C CA . VAL A 1 85 ? 20.703 -0.412 -20.968 1.00 91.38 85 VAL A CA 1
ATOM 654 C C . VAL A 1 85 ? 21.736 0.490 -21.620 1.00 91.38 85 VAL A C 1
ATOM 656 O O . VAL A 1 85 ? 22.374 0.097 -22.595 1.00 91.38 85 VAL A O 1
ATOM 659 N N . HIS A 1 86 ? 21.874 1.698 -21.093 1.00 88.12 86 HIS A N 1
ATOM 660 C CA . HIS A 1 86 ? 22.733 2.744 -21.623 1.00 88.12 86 HIS A CA 1
ATOM 661 C C . HIS A 1 86 ? 23.565 3.368 -20.501 1.00 88.12 86 HIS A C 1
ATOM 663 O O . HIS A 1 86 ? 23.265 3.228 -19.314 1.00 88.12 86 HIS A O 1
ATOM 669 N N . SER A 1 87 ? 24.664 4.011 -20.866 1.00 81.19 87 SER A N 1
ATOM 670 C CA . SER A 1 87 ? 25.542 4.677 -19.914 1.00 81.19 87 SER A CA 1
ATOM 671 C C . SER A 1 87 ? 26.190 5.909 -20.524 1.00 81.19 87 SER A C 1
ATOM 673 O O . SER A 1 87 ? 26.268 6.035 -21.746 1.00 81.19 87 SER A O 1
ATOM 675 N N . ALA A 1 88 ? 26.649 6.827 -19.669 1.00 69.19 88 ALA A N 1
ATOM 676 C CA . ALA A 1 88 ? 27.618 7.827 -20.097 1.00 69.19 88 ALA A CA 1
ATOM 677 C C . ALA A 1 88 ? 28.948 7.136 -20.444 1.00 69.19 88 ALA A C 1
ATOM 679 O O . ALA A 1 88 ? 29.264 6.095 -19.861 1.00 69.19 88 ALA A O 1
ATOM 680 N N . ASP A 1 89 ? 29.727 7.741 -21.343 1.00 66.44 89 ASP A N 1
ATOM 681 C CA . ASP A 1 89 ? 30.929 7.152 -21.957 1.00 66.44 89 ASP A CA 1
ATOM 682 C C . ASP A 1 89 ? 31.946 6.569 -20.949 1.00 66.44 89 ASP A C 1
ATOM 684 O O . ASP A 1 89 ? 32.653 5.614 -21.263 1.00 66.44 89 ASP A O 1
ATOM 688 N N . ASP A 1 90 ? 31.972 7.079 -19.714 1.00 66.38 90 ASP A N 1
ATOM 689 C CA . ASP A 1 90 ? 32.905 6.652 -18.665 1.00 66.38 90 ASP A CA 1
ATOM 690 C C . ASP A 1 90 ? 32.408 5.471 -17.798 1.00 66.38 90 ASP A C 1
ATOM 692 O O . ASP A 1 90 ? 33.124 5.026 -16.896 1.00 66.38 90 ASP A O 1
ATOM 696 N N . THR A 1 91 ? 31.196 4.943 -18.025 1.00 74.25 91 THR A N 1
ATOM 697 C CA . THR A 1 91 ? 30.629 3.841 -17.220 1.00 74.25 91 THR A CA 1
ATOM 698 C C . THR A 1 91 ? 30.498 2.553 -18.024 1.00 74.25 91 THR A C 1
ATOM 700 O O . THR A 1 91 ? 29.644 2.422 -18.901 1.00 74.25 91 THR A O 1
ATOM 703 N N . GLU A 1 92 ? 31.303 1.554 -17.664 1.00 79.38 92 GLU A N 1
ATOM 704 C CA . GLU A 1 92 ? 31.224 0.202 -18.223 1.00 79.38 92 GLU A CA 1
ATOM 705 C C . GLU A 1 92 ? 30.037 -0.581 -17.621 1.00 79.38 92 GLU A C 1
ATOM 707 O O . GLU A 1 92 ? 30.017 -0.881 -16.421 1.00 79.38 92 GLU A O 1
ATOM 712 N N . ILE A 1 93 ? 29.066 -0.956 -18.462 1.00 81.12 93 ILE A N 1
ATOM 713 C CA . ILE A 1 93 ? 27.942 -1.834 -18.097 1.00 81.12 93 ILE A CA 1
ATOM 714 C C . ILE A 1 93 ? 28.334 -3.301 -18.298 1.00 81.12 93 ILE A C 1
ATOM 716 O O . ILE A 1 93 ? 28.772 -3.703 -19.375 1.00 81.12 93 ILE A O 1
ATOM 720 N N . LYS A 1 94 ? 28.124 -4.128 -17.272 1.00 83.88 94 LYS A N 1
ATOM 721 C CA . LYS A 1 94 ? 28.429 -5.567 -17.250 1.00 83.88 94 LYS A CA 1
ATOM 722 C C . LYS A 1 94 ? 27.148 -6.386 -17.150 1.00 83.88 94 LYS A C 1
ATOM 724 O O . LYS A 1 94 ? 26.151 -5.918 -16.613 1.00 83.88 94 LYS A O 1
ATOM 729 N N . TYR A 1 95 ? 27.182 -7.629 -17.625 1.00 84.56 95 TYR A N 1
ATOM 730 C CA . TYR A 1 95 ? 26.073 -8.579 -17.509 1.00 84.56 95 TYR A CA 1
ATOM 731 C C . TYR A 1 95 ? 26.557 -9.881 -16.867 1.00 84.56 95 TYR A C 1
ATOM 733 O O . TYR A 1 95 ? 27.551 -10.453 -17.309 1.00 84.56 95 TYR A O 1
ATOM 741 N N . ASN A 1 96 ? 25.877 -10.352 -15.816 1.00 80.69 96 ASN A N 1
ATOM 742 C CA . ASN A 1 96 ? 26.256 -11.577 -15.089 1.00 80.69 96 ASN A CA 1
ATOM 743 C C . ASN A 1 96 ? 25.359 -12.792 -15.393 1.00 80.69 96 ASN A C 1
ATOM 745 O O . ASN A 1 96 ? 25.364 -13.753 -14.627 1.00 80.69 96 ASN A O 1
ATOM 749 N N . GLY A 1 97 ? 24.549 -12.747 -16.455 1.00 80.88 97 GLY A N 1
ATOM 750 C CA . GLY A 1 97 ? 23.557 -13.789 -16.753 1.00 80.88 97 GLY A CA 1
ATOM 751 C C . GLY A 1 97 ? 22.195 -13.579 -16.085 1.00 80.88 97 GLY A C 1
ATOM 752 O O . GLY A 1 97 ? 21.244 -14.276 -16.423 1.00 80.88 97 GLY A O 1
ATOM 753 N N . LYS A 1 98 ? 22.080 -12.622 -15.156 1.00 79.81 98 LYS A N 1
ATOM 754 C CA . LYS A 1 98 ? 20.823 -12.280 -14.472 1.00 79.81 98 LYS A CA 1
ATOM 755 C C . LYS A 1 98 ? 20.520 -10.783 -14.522 1.00 79.81 98 LYS A C 1
ATOM 757 O O . LYS A 1 98 ? 19.386 -10.398 -14.760 1.00 79.81 98 LYS A O 1
ATOM 762 N N . TYR A 1 99 ? 21.537 -9.951 -14.326 1.00 78.75 99 TYR A N 1
ATOM 763 C CA . TYR A 1 99 ? 21.418 -8.504 -14.188 1.00 78.75 99 TYR A CA 1
ATOM 764 C C . TYR A 1 99 ? 22.411 -7.773 -15.076 1.00 78.75 99 TYR A C 1
ATOM 766 O O . TYR A 1 99 ? 23.556 -8.214 -15.224 1.00 78.75 99 TYR A O 1
ATOM 774 N N . HIS A 1 100 ? 21.986 -6.618 -15.588 1.00 81.00 100 HIS A N 1
ATOM 775 C CA . HIS A 1 100 ? 22.895 -5.592 -16.086 1.00 81.00 100 HIS A CA 1
ATOM 776 C C . HIS A 1 100 ? 23.310 -4.708 -14.915 1.00 81.00 100 HIS A C 1
ATOM 778 O O . HIS A 1 100 ? 22.437 -4.165 -14.243 1.00 81.00 100 HIS A O 1
ATOM 784 N N . TYR A 1 101 ? 24.612 -4.592 -14.655 1.00 81.12 101 TYR A N 1
ATOM 785 C CA . TYR A 1 101 ? 25.163 -3.928 -13.474 1.00 81.12 101 TYR A CA 1
ATOM 786 C C . TYR A 1 101 ? 26.417 -3.106 -13.791 1.00 81.12 101 TYR A C 1
ATOM 788 O O . TYR A 1 101 ? 27.049 -3.295 -14.827 1.00 81.12 101 TYR A O 1
ATOM 796 N N . TRP A 1 102 ? 26.810 -2.216 -12.880 1.00 83.00 102 TRP A N 1
ATOM 797 C CA . TRP A 1 102 ? 28.031 -1.404 -12.981 1.00 83.00 102 TRP A CA 1
ATOM 798 C C . TRP A 1 102 ? 28.744 -1.321 -11.628 1.00 83.00 102 TRP A C 1
ATOM 800 O O . TRP A 1 102 ? 28.203 -1.713 -10.596 1.00 83.00 102 TRP A O 1
ATOM 810 N N . ARG A 1 103 ? 30.008 -0.881 -11.631 1.00 67.44 103 ARG A N 1
ATOM 811 C CA . ARG A 1 103 ? 30.824 -0.683 -10.421 1.00 67.44 103 ARG A CA 1
ATOM 812 C C . ARG A 1 103 ? 31.726 0.538 -10.604 1.00 67.44 103 ARG A C 1
ATOM 814 O O . ARG A 1 103 ? 32.799 0.378 -11.169 1.00 67.44 103 ARG A O 1
ATOM 821 N N . ALA A 1 104 ? 31.292 1.718 -10.160 1.00 58.56 104 ALA A N 1
ATOM 822 C CA . ALA A 1 104 ? 32.096 2.943 -10.006 1.00 58.56 104 ALA A CA 1
ATOM 823 C C . ALA A 1 104 ? 31.192 4.118 -9.574 1.00 58.56 104 ALA A C 1
ATOM 825 O O . ALA A 1 104 ? 29.977 4.037 -9.727 1.00 58.56 104 ALA A O 1
ATOM 826 N N . GLU A 1 105 ? 31.786 5.239 -9.142 1.00 56.16 105 GLU A N 1
ATOM 827 C CA . GLU A 1 105 ? 31.133 6.566 -9.059 1.00 56.16 105 GLU A CA 1
ATOM 828 C C . GLU A 1 105 ? 30.899 7.210 -10.454 1.00 56.16 105 GLU A C 1
ATOM 830 O O . GLU A 1 105 ? 30.719 8.420 -10.572 1.00 56.16 105 GLU A O 1
ATOM 835 N N . ALA A 1 106 ? 30.927 6.419 -11.532 1.00 51.25 106 ALA A N 1
ATOM 836 C CA . ALA A 1 106 ? 30.927 6.895 -12.913 1.00 51.25 106 ALA A CA 1
ATOM 837 C C . ALA A 1 106 ? 29.505 7.127 -13.470 1.00 51.25 106 ALA A C 1
ATOM 839 O O . ALA A 1 106 ? 28.523 6.554 -12.995 1.00 51.25 106 ALA A O 1
ATOM 840 N N . GLY A 1 107 ? 29.417 8.037 -14.449 1.00 61.50 107 GLY A N 1
ATOM 841 C CA . GLY A 1 107 ? 28.233 8.809 -14.837 1.00 61.50 107 GLY A CA 1
ATOM 842 C C . GLY A 1 107 ? 26.929 8.039 -15.056 1.00 61.50 107 GLY A C 1
ATOM 843 O O . GLY A 1 107 ? 26.818 7.260 -15.996 1.00 61.50 107 GLY A O 1
ATOM 844 N N . GLN A 1 108 ? 25.944 8.354 -14.203 1.00 76.06 108 GLN A N 1
ATOM 845 C CA . GLN A 1 108 ? 24.492 8.121 -14.316 1.00 76.06 108 GLN A CA 1
ATOM 846 C C . GLN A 1 108 ? 24.068 7.097 -15.387 1.00 76.06 108 GLN A C 1
ATOM 848 O O . GLN A 1 108 ? 23.445 7.482 -16.379 1.00 76.06 108 GLN A O 1
ATOM 853 N N . PRO A 1 109 ? 24.381 5.797 -15.228 1.00 88.88 109 PRO A N 1
ATOM 854 C CA . PRO A 1 109 ? 23.880 4.791 -16.152 1.00 88.88 109 PRO A CA 1
ATOM 855 C C . PRO A 1 109 ? 22.358 4.712 -16.082 1.00 88.88 109 PRO A C 1
ATOM 857 O O . PRO A 1 109 ? 21.758 5.011 -15.039 1.00 88.88 109 PRO A O 1
ATOM 860 N N . GLY A 1 110 ? 21.744 4.296 -17.185 1.00 92.38 110 GLY A N 1
ATOM 861 C CA . GLY A 1 110 ? 20.303 4.263 -17.354 1.00 92.38 110 GLY A CA 1
ATOM 862 C C . GLY A 1 110 ? 19.797 3.063 -18.150 1.00 92.38 110 GLY A C 1
ATOM 863 O O . GLY A 1 110 ? 20.558 2.238 -18.654 1.00 92.38 110 GLY A O 1
ATOM 864 N N . ALA A 1 111 ? 18.479 2.932 -18.230 1.00 95.38 111 ALA A N 1
ATOM 865 C CA . ALA A 1 111 ? 17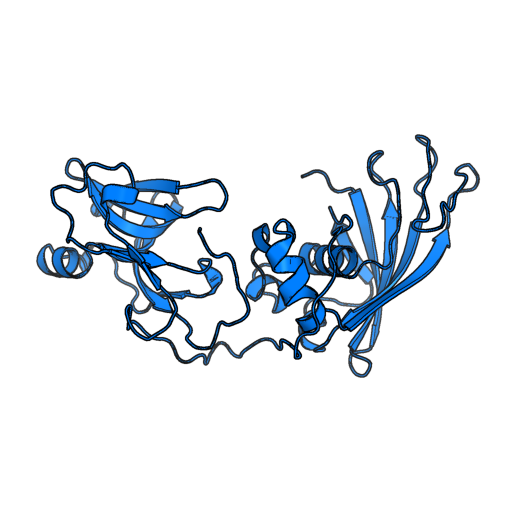.815 1.860 -18.949 1.00 95.38 111 ALA A CA 1
ATOM 866 C C . ALA A 1 111 ? 16.414 2.255 -19.408 1.00 95.38 111 ALA A C 1
ATOM 868 O O . ALA A 1 111 ? 15.712 3.010 -18.733 1.00 95.38 111 ALA A O 1
ATOM 869 N N . LYS A 1 112 ? 15.967 1.649 -20.511 1.00 97.50 112 LYS A N 1
ATOM 870 C CA . LYS A 1 112 ? 14.563 1.669 -20.920 1.00 97.50 112 LYS A CA 1
ATOM 871 C C . LYS A 1 112 ? 13.887 0.372 -20.522 1.00 97.50 112 LYS A C 1
ATOM 873 O O . LYS A 1 112 ? 14.331 -0.712 -20.897 1.00 97.50 112 LYS A O 1
ATOM 878 N N . VAL A 1 113 ? 12.782 0.493 -19.798 1.00 98.00 113 VAL A N 1
ATOM 879 C CA . VAL A 1 113 ? 11.991 -0.643 -19.319 1.00 98.00 113 VAL A CA 1
ATOM 880 C C . VAL A 1 113 ? 10.561 -0.494 -19.806 1.00 98.00 113 VAL A C 1
ATOM 882 O O . VAL A 1 113 ? 9.951 0.565 -19.650 1.00 98.00 113 VAL A O 1
ATOM 885 N N . ARG A 1 114 ? 10.002 -1.562 -20.369 1.00 98.50 114 ARG A N 1
ATOM 886 C CA . ARG A 1 114 ? 8.576 -1.652 -20.671 1.00 98.50 114 ARG A CA 1
ATOM 887 C C . ARG A 1 114 ? 7.885 -2.464 -19.591 1.00 98.50 114 ARG A C 1
ATOM 889 O O . ARG A 1 114 ? 8.263 -3.598 -19.325 1.00 98.50 114 ARG A O 1
ATOM 896 N N . ILE A 1 115 ? 6.838 -1.901 -19.005 1.00 98.56 115 ILE A N 1
ATOM 897 C CA . ILE A 1 115 ? 6.008 -2.578 -18.009 1.00 98.56 115 ILE A CA 1
ATOM 898 C C . ILE A 1 115 ? 4.620 -2.789 -18.610 1.00 98.56 115 ILE A C 1
ATOM 900 O O . ILE A 1 115 ? 4.058 -1.870 -19.208 1.00 98.56 115 ILE A O 1
ATOM 904 N N . LYS A 1 116 ? 4.065 -3.991 -18.444 1.00 98.38 116 LYS A N 1
ATOM 905 C CA . LYS A 1 116 ? 2.672 -4.317 -18.759 1.00 98.38 116 LYS A CA 1
ATOM 906 C C . LYS A 1 116 ? 1.899 -4.550 -17.470 1.00 98.38 116 LYS A C 1
ATOM 908 O O . LYS A 1 116 ? 2.301 -5.360 -16.633 1.00 98.38 116 LYS A O 1
ATOM 913 N N . VAL A 1 117 ? 0.789 -3.843 -17.315 1.00 97.88 117 VAL A N 1
ATOM 914 C CA . VAL A 1 117 ? -0.132 -4.012 -16.191 1.00 97.88 117 VAL A CA 1
ATOM 915 C C . VAL A 1 117 ? -1.317 -4.880 -16.601 1.00 97.88 117 VAL A C 1
ATOM 917 O O . VAL A 1 117 ? -1.620 -5.059 -17.780 1.00 97.88 117 VAL A O 1
ATOM 920 N N . THR A 1 118 ? -1.990 -5.463 -15.621 1.00 96.00 118 THR A N 1
ATOM 921 C CA . THR A 1 118 ? -3.172 -6.306 -15.849 1.00 96.00 118 THR A CA 1
ATOM 922 C C . THR A 1 118 ? -4.433 -5.482 -16.136 1.00 96.00 118 THR A C 1
ATOM 924 O O . THR A 1 118 ? -5.301 -5.921 -16.896 1.00 96.00 118 THR A O 1
ATOM 927 N N . ASP A 1 119 ? -4.502 -4.258 -15.605 1.00 94.44 119 ASP A N 1
ATOM 928 C CA . ASP A 1 119 ? -5.596 -3.298 -15.778 1.00 94.44 119 ASP A CA 1
ATOM 929 C C . ASP A 1 119 ? -5.062 -1.882 -16.064 1.00 94.44 119 ASP A C 1
ATOM 931 O O . ASP A 1 119 ? -4.162 -1.399 -15.376 1.00 94.44 119 ASP A O 1
ATOM 935 N N . SER A 1 120 ? -5.617 -1.202 -17.072 1.00 94.56 120 SER A N 1
ATOM 936 C CA . SER A 1 120 ? -5.189 0.137 -17.506 1.00 94.56 120 SER A CA 1
ATOM 937 C C . SER A 1 120 ? -5.363 1.203 -16.421 1.00 94.56 120 SER A C 1
ATOM 939 O O . SER A 1 120 ? -4.612 2.178 -16.372 1.00 94.56 120 SER A O 1
ATOM 941 N N . ALA A 1 121 ? -6.306 1.011 -15.497 1.00 92.50 121 ALA A N 1
ATOM 942 C CA . ALA A 1 121 ? -6.535 1.939 -14.400 1.00 92.50 121 ALA A CA 1
ATOM 943 C C . ALA A 1 121 ? -5.344 2.035 -13.427 1.00 92.50 121 ALA A C 1
ATOM 945 O O . ALA A 1 121 ? -5.211 3.037 -12.726 1.00 92.50 121 ALA A O 1
ATOM 946 N N . TRP A 1 122 ? -4.419 1.066 -13.424 1.00 94.31 122 TRP A N 1
ATOM 947 C CA . TRP A 1 122 ? -3.165 1.177 -12.666 1.00 94.31 122 TRP A CA 1
ATOM 948 C C . TRP A 1 122 ? -2.218 2.257 -13.190 1.00 94.31 122 TRP A C 1
ATOM 950 O O . TRP A 1 122 ? -1.312 2.666 -12.468 1.00 94.31 122 TRP A O 1
ATOM 960 N N . LEU A 1 123 ? -2.438 2.733 -14.418 1.00 95.38 123 LEU A N 1
ATOM 961 C CA . LEU A 1 123 ? -1.646 3.780 -15.063 1.00 95.38 123 LEU A CA 1
ATOM 962 C C . LEU A 1 123 ? -2.358 5.136 -15.071 1.00 95.38 123 LEU A C 1
ATOM 964 O O . LEU A 1 123 ? -1.820 6.099 -15.609 1.00 95.38 123 LEU A O 1
ATOM 968 N N . SER A 1 124 ? -3.563 5.237 -14.500 1.00 92.81 124 SER A N 1
ATOM 969 C CA . SER A 1 124 ? -4.420 6.421 -14.652 1.00 92.81 124 SER A CA 1
ATOM 970 C C . SER A 1 124 ? -3.854 7.687 -14.006 1.00 92.81 124 SER A C 1
ATOM 972 O O . SER A 1 124 ? -4.291 8.789 -14.325 1.00 92.81 124 SER A O 1
ATOM 974 N N . HIS A 1 125 ? -2.921 7.548 -13.060 1.00 93.19 125 HIS A N 1
ATOM 975 C CA . HIS A 1 125 ? -2.248 8.672 -12.404 1.00 93.19 125 HIS A CA 1
ATOM 976 C C . HIS A 1 125 ? -1.002 9.153 -13.152 1.00 93.19 125 HIS A C 1
ATOM 978 O O . HIS A 1 125 ? -0.392 10.132 -12.725 1.00 93.19 125 HIS A O 1
ATOM 984 N N . LEU A 1 126 ? -0.612 8.476 -14.233 1.00 95.88 126 LEU A N 1
ATOM 985 C CA . LEU A 1 126 ? 0.564 8.805 -15.026 1.00 95.88 126 LEU A CA 1
ATOM 986 C C . LEU A 1 126 ? 0.179 9.545 -16.305 1.00 95.88 126 LEU A C 1
ATOM 988 O O . LEU A 1 126 ? -0.854 9.293 -16.923 1.00 95.88 126 LEU A O 1
ATOM 992 N N . SER A 1 127 ? 1.072 10.424 -16.742 1.00 94.44 127 SER A N 1
ATOM 993 C CA . SER A 1 127 ? 1.027 11.077 -18.043 1.00 94.44 127 SER A CA 1
ATOM 994 C C . SER A 1 127 ? 2.354 10.887 -18.772 1.00 94.44 127 SER A C 1
ATOM 996 O O . SER A 1 127 ? 3.383 10.562 -18.172 1.00 94.44 127 SER A O 1
ATOM 998 N N . ALA A 1 128 ? 2.369 11.154 -20.079 1.00 92.06 128 ALA A N 1
ATOM 999 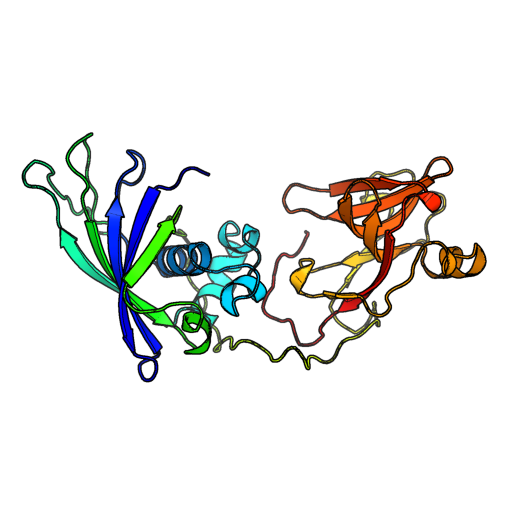C CA . ALA A 1 128 ? 3.634 11.321 -20.788 1.00 92.06 128 ALA A CA 1
ATOM 1000 C C . ALA A 1 128 ? 4.494 12.377 -20.066 1.00 92.06 128 ALA A C 1
ATOM 1002 O O . ALA A 1 128 ? 3.970 13.384 -19.581 1.00 92.06 128 ALA A O 1
ATOM 1003 N N . ASN A 1 129 ? 5.804 12.133 -19.975 1.00 92.06 129 ASN A N 1
ATOM 1004 C CA . ASN A 1 129 ? 6.778 12.961 -19.258 1.00 92.06 129 ASN A CA 1
ATOM 1005 C C . ASN A 1 129 ? 6.618 13.057 -17.730 1.00 92.06 129 ASN A C 1
ATOM 1007 O O . ASN A 1 129 ? 7.373 13.820 -17.122 1.00 92.06 129 ASN A O 1
ATOM 1011 N N . SER A 1 130 ? 5.713 12.298 -17.090 1.00 96.25 130 SER A N 1
ATOM 1012 C CA . SER A 1 130 ? 5.721 12.175 -15.625 1.00 96.25 130 SER A CA 1
ATOM 1013 C C . SER A 1 130 ? 7.090 11.700 -15.142 1.00 96.25 130 SER A C 1
ATOM 1015 O O . SER A 1 130 ? 7.713 10.846 -15.777 1.00 96.25 130 SER A O 1
ATOM 1017 N N . GLN A 1 131 ? 7.552 12.261 -14.025 1.00 97.62 131 GLN A N 1
ATOM 1018 C CA . GLN A 1 131 ? 8.859 11.969 -13.451 1.00 97.62 131 GLN A CA 1
ATOM 1019 C C . GLN A 1 131 ? 8.766 11.817 -11.940 1.00 97.62 131 GLN A C 1
ATOM 1021 O O . GLN A 1 131 ? 8.059 12.575 -11.278 1.00 97.62 131 GLN A O 1
ATOM 1026 N N . TRP A 1 132 ? 9.503 10.857 -11.395 1.00 97.44 132 TRP A N 1
ATOM 1027 C CA . TRP A 1 132 ? 9.605 10.644 -9.956 1.00 97.44 132 TRP A CA 1
ATOM 1028 C C . TRP A 1 132 ? 10.945 10.017 -9.600 1.00 97.44 132 TRP A C 1
ATOM 1030 O O . TRP A 1 132 ? 11.694 9.543 -10.455 1.00 97.44 132 TRP A O 1
ATOM 1040 N N . LYS A 1 133 ? 11.238 10.023 -8.305 1.00 96.31 133 LYS A N 1
ATOM 1041 C CA . LYS A 1 133 ? 12.356 9.283 -7.739 1.00 96.31 133 LYS A CA 1
ATOM 1042 C C . LYS A 1 133 ? 11.844 7.958 -7.199 1.00 96.31 133 LYS A C 1
ATOM 1044 O O . LYS A 1 133 ? 10.799 7.937 -6.556 1.00 96.31 133 LYS A O 1
ATOM 1049 N N . SER A 1 134 ? 12.584 6.881 -7.423 1.00 95.69 134 SER A N 1
ATOM 1050 C CA . SER A 1 134 ? 12.205 5.547 -6.966 1.00 95.69 134 SER A CA 1
ATOM 1051 C C . SER A 1 134 ? 13.296 4.902 -6.124 1.00 95.69 134 SER A C 1
ATOM 1053 O O . SER A 1 134 ? 14.488 5.113 -6.346 1.00 95.69 134 SER A O 1
ATOM 1055 N N . SER A 1 135 ? 12.868 4.114 -5.145 1.00 93.25 135 SER A N 1
ATOM 1056 C CA . SER A 1 135 ? 13.701 3.248 -4.309 1.00 93.25 135 SER A CA 1
ATOM 1057 C C . SER A 1 135 ? 13.599 1.774 -4.722 1.00 93.25 135 SER A C 1
ATOM 1059 O O . SER A 1 135 ? 13.913 0.892 -3.927 1.00 93.25 135 SER A O 1
ATOM 1061 N N . ALA A 1 136 ? 13.115 1.498 -5.940 1.00 93.88 136 ALA A N 1
ATOM 1062 C CA . ALA A 1 136 ? 12.854 0.151 -6.427 1.00 93.88 136 ALA A CA 1
ATOM 1063 C C . ALA A 1 136 ? 14.082 -0.765 -6.338 1.00 93.88 136 ALA A C 1
ATOM 1065 O O . ALA A 1 136 ? 15.205 -0.369 -6.613 1.00 93.88 136 ALA A O 1
ATOM 1066 N N . TYR A 1 137 ? 13.851 -2.018 -5.976 1.00 91.19 137 TYR A N 1
ATOM 1067 C CA . TYR A 1 137 ? 14.846 -3.079 -5.977 1.00 91.19 137 TYR A CA 1
ATOM 1068 C C . TYR A 1 137 ? 14.140 -4.400 -6.268 1.00 91.19 137 TYR A C 1
ATOM 1070 O O . TYR A 1 137 ? 12.920 -4.526 -6.086 1.00 91.19 137 TYR A O 1
ATOM 1078 N N . ASP A 1 138 ? 14.912 -5.375 -6.719 1.00 91.56 138 ASP A N 1
ATOM 1079 C CA . ASP A 1 138 ? 14.399 -6.690 -7.065 1.00 91.56 138 ASP A CA 1
ATOM 1080 C C . ASP A 1 138 ? 13.742 -7.393 -5.883 1.00 91.56 138 ASP A C 1
ATOM 1082 O O . ASP A 1 138 ? 14.249 -7.400 -4.759 1.00 91.56 138 ASP A O 1
ATOM 1086 N N . ALA A 1 139 ? 12.623 -8.061 -6.149 1.00 89.06 139 ALA A N 1
ATOM 1087 C CA . ALA A 1 139 ? 12.121 -9.069 -5.235 1.00 89.06 139 ALA A CA 1
ATOM 1088 C C . ALA A 1 139 ? 12.651 -10.440 -5.669 1.00 89.06 139 ALA A C 1
ATOM 1090 O O . ALA A 1 139 ? 12.282 -10.966 -6.720 1.00 89.06 139 ALA A O 1
ATOM 1091 N N . GLU A 1 140 ? 13.522 -11.017 -4.843 1.00 90.44 140 GLU A N 1
ATOM 1092 C CA . GLU A 1 140 ? 14.024 -12.385 -5.002 1.00 90.44 140 GLU A CA 1
ATOM 1093 C C . GLU A 1 140 ? 12.974 -13.393 -4.520 1.00 90.44 140 GLU A C 1
ATOM 1095 O O . GLU A 1 140 ? 13.071 -13.937 -3.416 1.00 90.44 140 GLU A O 1
ATOM 1100 N N . VAL A 1 141 ? 11.919 -13.560 -5.317 1.00 93.00 141 VAL A N 1
ATOM 1101 C CA . VAL A 1 141 ? 10.798 -14.466 -5.051 1.00 93.00 141 VAL A CA 1
ATOM 1102 C C . VAL A 1 141 ? 10.297 -15.099 -6.343 1.00 93.00 141 VAL A C 1
ATOM 1104 O O . VAL A 1 141 ? 10.342 -14.473 -7.403 1.00 93.00 141 VAL A O 1
ATOM 1107 N N . ASP A 1 142 ? 9.747 -16.304 -6.232 1.00 94.44 142 ASP A N 1
ATOM 1108 C CA . ASP A 1 142 ? 8.997 -16.930 -7.316 1.00 94.44 142 ASP A CA 1
ATOM 1109 C C . ASP A 1 142 ? 7.549 -16.433 -7.306 1.00 94.44 142 ASP A C 1
ATOM 1111 O O . ASP A 1 142 ? 6.844 -16.514 -6.297 1.00 94.44 142 ASP A O 1
ATOM 1115 N N . TYR A 1 143 ? 7.095 -15.905 -8.442 1.00 95.06 143 TYR A N 1
ATOM 1116 C CA . TYR A 1 143 ? 5.753 -15.341 -8.560 1.00 95.06 143 TYR A CA 1
ATOM 1117 C C . TYR A 1 143 ? 4.719 -16.407 -8.906 1.00 95.06 143 TYR A C 1
ATOM 1119 O O . TYR A 1 143 ? 4.746 -16.995 -9.997 1.00 95.06 143 TYR A O 1
ATOM 1127 N N . VAL A 1 144 ? 3.742 -16.571 -8.023 1.00 93.19 144 VAL A N 1
ATOM 1128 C CA . VAL A 1 144 ? 2.589 -17.449 -8.218 1.00 93.19 144 VAL A CA 1
ATOM 1129 C C . VAL A 1 144 ? 1.623 -16.816 -9.218 1.00 93.19 144 VAL A C 1
ATOM 1131 O O . VAL A 1 144 ? 1.423 -15.600 -9.224 1.00 93.19 144 VAL A O 1
ATOM 1134 N N . SER A 1 145 ? 1.049 -17.635 -10.105 1.00 92.19 145 SER A N 1
ATOM 1135 C CA . SER A 1 145 ? 0.011 -17.169 -11.030 1.00 92.19 145 SER A CA 1
ATOM 1136 C C . SER A 1 145 ? -1.177 -16.602 -10.256 1.00 92.19 145 SER A C 1
ATOM 1138 O O . SER A 1 145 ? -1.583 -17.169 -9.243 1.00 92.19 145 SER A O 1
ATOM 1140 N N . ARG A 1 146 ? -1.740 -15.497 -10.739 1.00 86.50 146 ARG A N 1
ATOM 1141 C CA . ARG A 1 146 ? -2.873 -14.833 -10.103 1.00 86.50 146 ARG A CA 1
ATOM 1142 C C . ARG A 1 146 ? -3.786 -14.219 -11.150 1.00 86.50 146 ARG A C 1
ATOM 1144 O O . ARG A 1 146 ? -3.307 -13.700 -12.155 1.00 86.50 146 ARG A O 1
ATOM 1151 N N . GLU A 1 147 ? -5.087 -14.270 -10.889 1.00 87.06 147 GLU A N 1
ATOM 1152 C CA . GLU A 1 147 ? -6.076 -13.537 -11.675 1.00 87.06 147 GLU A CA 1
ATOM 1153 C C . GLU A 1 147 ? -5.827 -12.024 -11.622 1.00 87.06 147 GLU A C 1
ATOM 1155 O O . GLU A 1 147 ? -5.201 -11.496 -10.698 1.00 87.06 147 GLU A O 1
ATOM 1160 N N . THR A 1 148 ? -6.320 -11.316 -12.636 1.00 89.12 148 THR A N 1
ATOM 1161 C CA . THR A 1 148 ? -6.215 -9.859 -12.702 1.00 89.12 148 THR A CA 1
ATOM 1162 C C . THR A 1 148 ? -6.854 -9.215 -11.477 1.00 89.12 148 THR A C 1
ATOM 1164 O O . THR A 1 148 ? -8.035 -9.398 -11.198 1.00 89.12 148 THR A O 1
ATOM 1167 N N . ILE A 1 149 ? -6.065 -8.400 -10.782 1.00 86.56 149 ILE A N 1
ATOM 1168 C CA . ILE A 1 149 ? -6.556 -7.457 -9.791 1.00 86.56 149 ILE A CA 1
ATOM 1169 C C . ILE A 1 149 ? -6.876 -6.169 -10.545 1.00 86.56 149 ILE A C 1
ATOM 1171 O O . ILE A 1 149 ? -5.990 -5.563 -11.150 1.00 86.56 149 ILE A O 1
ATOM 1175 N N . ALA A 1 150 ? -8.138 -5.754 -10.495 1.00 83.31 150 ALA A N 1
ATOM 1176 C CA . ALA A 1 150 ? -8.604 -4.465 -10.993 1.00 83.31 150 ALA A CA 1
ATOM 1177 C C . ALA A 1 150 ? -8.920 -3.536 -9.808 1.00 83.31 150 ALA A C 1
ATOM 1179 O O . ALA A 1 150 ? -9.272 -4.025 -8.724 1.00 83.31 150 ALA A O 1
ATOM 1180 N N . PRO A 1 151 ? -8.810 -2.204 -9.963 1.00 79.06 151 PRO A N 1
ATOM 1181 C CA . PRO A 1 151 ? -9.236 -1.300 -8.911 1.00 79.06 151 PRO A CA 1
ATOM 1182 C C . PRO A 1 151 ? -10.739 -1.453 -8.699 1.00 79.06 151 PRO A C 1
ATOM 1184 O O . PRO A 1 151 ? -11.535 -1.251 -9.614 1.00 79.06 151 PRO A O 1
ATOM 1187 N N . LYS A 1 152 ? -11.132 -1.820 -7.480 1.00 69.94 152 LYS A N 1
ATOM 1188 C CA . LYS A 1 152 ? -12.548 -1.910 -7.117 1.00 69.94 152 LYS A CA 1
ATOM 1189 C C . LYS A 1 152 ? -13.114 -0.498 -6.968 1.00 69.94 152 LYS A C 1
ATOM 1191 O O . LYS A 1 152 ? -12.436 0.385 -6.434 1.00 69.94 152 LYS A O 1
ATOM 1196 N N . SER A 1 153 ? -14.345 -0.288 -7.438 1.00 60.75 153 SER A N 1
ATOM 1197 C CA . SER A 1 153 ? -15.102 0.925 -7.125 1.00 60.75 153 SER A CA 1
ATOM 1198 C C . SER A 1 153 ? -15.213 1.068 -5.603 1.00 60.75 153 SER A C 1
ATOM 1200 O O . SER A 1 153 ? -15.274 0.077 -4.873 1.00 60.75 153 SER A O 1
ATOM 1202 N N . GLU A 1 154 ? -15.245 2.305 -5.100 1.00 60.47 154 GLU A N 1
ATOM 1203 C CA . GLU A 1 154 ? -15.471 2.570 -3.667 1.00 60.47 154 GLU A CA 1
ATOM 1204 C C . GLU A 1 154 ? -16.863 2.101 -3.188 1.00 60.47 154 GLU A C 1
ATOM 1206 O O . GLU A 1 154 ? -17.130 2.072 -1.988 1.00 60.47 154 GLU A O 1
ATOM 1211 N N . GLU A 1 155 ? -17.713 1.642 -4.109 1.00 63.69 155 GLU A N 1
ATOM 1212 C CA . GLU A 1 155 ? -18.994 0.957 -3.891 1.00 63.69 155 GLU A CA 1
ATOM 1213 C C . GLU A 1 155 ? -18.837 -0.490 -3.378 1.00 63.69 155 GLU A C 1
ATOM 1215 O O . GLU A 1 155 ? -19.645 -1.371 -3.673 1.00 63.69 155 GLU A O 1
ATOM 1220 N N . GLY A 1 156 ? -17.780 -0.765 -2.611 1.00 68.00 156 GLY A N 1
ATOM 1221 C CA . GLY A 1 156 ? -17.602 -2.055 -1.954 1.00 68.00 156 GLY A CA 1
ATOM 1222 C C . GLY A 1 156 ? -18.754 -2.353 -0.994 1.00 68.00 156 GLY A C 1
ATOM 1223 O O . GLY A 1 156 ? -19.345 -1.448 -0.403 1.00 68.00 156 GLY A O 1
ATOM 1224 N N . VAL A 1 157 ? -19.064 -3.635 -0.801 1.00 83.94 157 VAL A N 1
ATOM 1225 C CA . VAL A 1 157 ? -19.935 -4.046 0.302 1.00 83.94 157 VAL A CA 1
ATOM 1226 C C . VAL A 1 157 ? -19.099 -3.962 1.576 1.00 83.94 157 VAL A C 1
ATOM 1228 O O . VAL A 1 157 ? -18.091 -4.653 1.720 1.00 83.94 157 VAL A O 1
ATOM 1231 N N . PHE A 1 158 ? -19.485 -3.078 2.490 1.00 89.00 158 PHE A N 1
ATOM 1232 C CA . PHE A 1 158 ? -18.803 -2.921 3.769 1.00 89.00 158 PHE A CA 1
ATOM 1233 C C . PHE A 1 158 ? -19.584 -3.618 4.872 1.00 89.00 158 PHE A C 1
ATOM 1235 O O . PHE A 1 158 ? -20.812 -3.565 4.908 1.00 89.00 158 PHE A O 1
ATOM 1242 N N . SER A 1 159 ? -18.858 -4.283 5.763 1.00 91.19 159 SER A N 1
ATOM 1243 C CA . SER A 1 159 ? -19.437 -5.060 6.848 1.00 91.19 159 SER A CA 1
ATOM 1244 C C . SER A 1 159 ? -18.791 -4.711 8.182 1.00 91.19 159 SER A C 1
ATOM 1246 O O . SER A 1 159 ? -17.572 -4.580 8.286 1.00 91.19 159 SER A O 1
ATOM 1248 N N . GLN A 1 160 ? -19.628 -4.598 9.212 1.00 92.19 160 GLN A N 1
ATOM 1249 C CA . GLN A 1 160 ? -19.227 -4.573 10.621 1.00 92.19 160 GLN A CA 1
ATOM 1250 C C . GLN A 1 160 ? -19.349 -5.962 11.266 1.00 92.19 160 GLN A C 1
ATOM 1252 O O . GLN A 1 160 ? -19.320 -6.078 12.487 1.00 92.19 160 GLN A O 1
ATOM 1257 N N . ASP A 1 161 ? -19.523 -7.024 10.475 1.00 92.69 161 ASP A N 1
ATOM 1258 C CA . ASP A 1 161 ? -19.548 -8.392 10.981 1.00 92.69 161 ASP A CA 1
ATOM 1259 C C . ASP A 1 161 ? -18.115 -8.884 11.220 1.00 92.69 161 ASP A C 1
ATOM 1261 O O . ASP A 1 161 ? -17.444 -9.406 10.325 1.00 92.69 161 ASP A O 1
ATOM 1265 N N . TYR A 1 162 ? -17.637 -8.705 12.448 1.00 90.62 162 TYR A N 1
ATOM 1266 C CA . TYR A 1 162 ? -16.294 -9.102 12.871 1.00 90.62 162 TYR A CA 1
ATOM 1267 C C . TYR A 1 162 ? -16.033 -10.610 12.734 1.00 90.62 162 TYR A C 1
ATOM 1269 O O . TYR A 1 162 ? -14.877 -11.013 12.626 1.00 90.62 162 TYR A O 1
ATOM 1277 N N . GLN A 1 163 ? -17.081 -11.439 12.726 1.00 89.25 163 GLN A N 1
ATOM 1278 C CA . GLN A 1 163 ? -16.960 -12.896 12.680 1.00 89.25 163 GLN A CA 1
ATOM 1279 C C . GLN A 1 163 ? -16.946 -13.421 11.247 1.00 89.25 163 GLN A C 1
ATOM 1281 O O . GLN A 1 163 ? -16.124 -14.273 10.920 1.00 89.25 163 GLN A O 1
ATOM 1286 N N . ASN A 1 164 ? -17.827 -12.899 10.389 1.00 87.88 164 ASN A N 1
ATOM 1287 C CA . ASN A 1 164 ? -18.081 -13.503 9.077 1.00 87.88 164 ASN A CA 1
ATOM 1288 C C . ASN A 1 164 ? -17.516 -12.709 7.896 1.00 87.88 164 ASN A C 1
ATOM 1290 O O . ASN A 1 164 ? -17.412 -13.244 6.797 1.00 87.88 164 ASN A O 1
ATOM 1294 N N . SER A 1 165 ? -17.127 -11.447 8.084 1.00 86.81 165 SER A N 1
ATOM 1295 C CA . SER A 1 165 ? -16.626 -10.615 6.977 1.00 86.81 165 SER A CA 1
ATOM 1296 C C . SER A 1 165 ? -15.224 -10.997 6.488 1.00 86.81 165 SER A C 1
ATOM 1298 O O . SER A 1 165 ? -14.805 -10.541 5.429 1.00 86.81 165 SER A O 1
ATOM 1300 N N . GLY A 1 166 ? -14.466 -11.772 7.274 1.00 86.81 166 GLY A N 1
ATOM 1301 C CA . GLY A 1 166 ? -13.060 -12.096 7.009 1.00 86.81 166 GLY A CA 1
ATOM 1302 C C . GLY A 1 166 ? -12.072 -10.961 7.308 1.00 86.81 166 GLY A C 1
ATOM 1303 O O . GLY A 1 166 ? -10.864 -11.194 7.248 1.00 86.81 166 GLY A O 1
ATOM 1304 N N . GLY A 1 167 ? -12.565 -9.767 7.665 1.00 88.00 167 GLY A N 1
ATOM 1305 C CA . GLY A 1 167 ? -11.768 -8.569 7.939 1.00 88.00 167 GLY A CA 1
ATOM 1306 C C . GLY A 1 167 ? -10.974 -8.619 9.238 1.00 88.00 167 GLY A C 1
ATOM 1307 O O . GLY A 1 167 ? -9.985 -7.910 9.383 1.00 88.00 167 GLY A O 1
ATOM 1308 N N . TRP A 1 168 ? -11.366 -9.470 10.179 1.00 92.25 168 TRP A N 1
ATOM 1309 C CA . TRP A 1 168 ? -10.766 -9.522 11.504 1.00 92.25 168 TRP A CA 1
ATOM 1310 C C . TRP A 1 168 ? -10.317 -10.927 11.874 1.00 92.25 168 TRP A C 1
ATOM 1312 O O . TRP A 1 168 ? -10.855 -11.921 11.389 1.00 92.25 168 TRP A O 1
ATOM 1322 N N . ILE A 1 169 ? -9.323 -10.999 12.755 1.00 90.25 169 ILE A N 1
ATOM 1323 C CA . ILE A 1 169 ? -8.896 -12.238 13.397 1.00 90.25 169 ILE A CA 1
ATOM 1324 C C . ILE A 1 169 ? -9.258 -12.190 14.874 1.00 90.25 169 ILE A C 1
ATOM 1326 O O . ILE A 1 169 ? -8.975 -11.217 15.575 1.00 90.25 169 ILE A O 1
ATOM 1330 N N . ALA A 1 170 ? -9.912 -13.247 15.337 1.00 93.19 170 ALA A N 1
ATOM 1331 C CA . ALA A 1 170 ? -10.287 -13.381 16.727 1.00 93.19 170 ALA A CA 1
ATOM 1332 C C . ALA A 1 170 ? -9.115 -13.967 17.524 1.00 93.19 170 ALA A C 1
ATOM 1334 O O . ALA A 1 170 ? -8.576 -15.011 17.157 1.00 93.19 170 ALA A O 1
ATOM 1335 N N . ILE A 1 171 ? -8.732 -13.309 18.615 1.00 92.44 171 ILE A N 1
ATOM 1336 C CA . ILE A 1 171 ? -7.606 -13.718 19.463 1.00 92.44 171 ILE A CA 1
ATOM 1337 C C . ILE A 1 171 ? -7.995 -13.702 20.943 1.00 92.44 171 ILE A C 1
ATOM 1339 O O . ILE A 1 171 ? -8.915 -12.986 21.344 1.00 92.44 171 ILE A O 1
ATOM 1343 N N . ASN A 1 172 ? -7.259 -14.454 21.762 1.00 92.88 172 ASN A N 1
ATOM 1344 C CA . ASN A 1 172 ? -7.265 -14.268 23.212 1.00 92.88 172 ASN A CA 1
ATOM 1345 C C . ASN A 1 172 ? -6.398 -13.035 23.544 1.00 92.88 172 ASN A C 1
ATOM 1347 O O . ASN A 1 172 ? -5.228 -13.043 23.164 1.00 92.88 172 ASN A O 1
ATOM 1351 N N . PRO A 1 173 ? -6.909 -11.997 24.236 1.00 91.69 173 PRO A N 1
ATOM 1352 C CA . PRO A 1 173 ? -6.118 -10.817 24.591 1.00 91.69 173 PRO A CA 1
ATOM 1353 C C . PRO A 1 173 ? -4.820 -11.099 25.350 1.00 91.69 173 PRO A C 1
ATOM 1355 O O . PRO A 1 173 ? -3.904 -10.289 25.276 1.00 91.69 173 PRO A O 1
ATOM 1358 N N . GLU A 1 174 ? -4.705 -12.227 26.053 1.00 89.12 174 GLU A N 1
ATOM 1359 C CA . GLU A 1 174 ? -3.486 -12.604 26.782 1.00 89.12 174 GLU A CA 1
ATOM 1360 C C . GLU A 1 174 ? -2.260 -12.705 25.862 1.00 89.12 174 GLU A C 1
ATOM 1362 O O . GLU A 1 174 ? -1.146 -12.400 26.285 1.00 89.12 174 GLU A O 1
ATOM 1367 N N . VAL A 1 175 ? -2.454 -13.044 24.579 1.00 87.44 175 VAL A N 1
ATOM 1368 C CA . VAL A 1 175 ? -1.360 -13.086 23.588 1.00 87.44 175 VAL A CA 1
ATOM 1369 C C . VAL A 1 175 ? -0.801 -11.701 23.278 1.00 87.44 175 VAL A C 1
ATOM 1371 O O . VAL A 1 175 ? 0.275 -11.581 22.700 1.00 87.44 175 VAL A O 1
ATOM 1374 N N . LEU A 1 176 ? -1.537 -10.649 23.642 1.00 84.44 176 LEU A N 1
ATOM 1375 C CA . LEU A 1 176 ? -1.081 -9.288 23.474 1.00 84.44 176 LEU A CA 1
ATOM 1376 C C . LEU A 1 176 ? -0.084 -8.897 24.554 1.00 84.44 176 LEU A C 1
ATOM 1378 O O . LEU A 1 176 ? 0.467 -7.835 24.394 1.00 84.44 176 LEU A O 1
ATOM 1382 N N . ASP A 1 177 ? 0.183 -9.645 25.627 1.00 80.31 177 ASP A N 1
ATOM 1383 C CA . ASP A 1 177 ? 1.132 -9.199 26.671 1.00 80.31 177 ASP A CA 1
ATOM 1384 C C . ASP A 1 177 ? 0.836 -7.755 27.152 1.00 80.31 177 ASP A C 1
ATOM 1386 O O . ASP A 1 177 ? 1.649 -6.831 27.079 1.00 80.31 177 ASP A O 1
ATOM 1390 N N . PHE A 1 178 ? -0.430 -7.505 27.483 1.00 78.19 178 PHE A N 1
ATOM 1391 C CA . PHE A 1 178 ? -0.941 -6.245 28.028 1.00 78.19 178 PHE A CA 1
ATOM 1392 C C . PHE A 1 178 ? -1.795 -6.587 29.253 1.00 78.19 178 PHE A C 1
ATOM 1394 O O . PHE A 1 178 ? -2.290 -7.716 29.346 1.00 78.19 178 PHE A O 1
ATOM 1401 N N . ASP A 1 179 ? -2.000 -5.652 30.189 1.00 80.12 179 ASP A N 1
ATOM 1402 C CA . ASP A 1 179 ? -2.945 -5.902 31.284 1.00 80.12 179 ASP A CA 1
ATOM 1403 C C . ASP A 1 179 ? -4.374 -5.923 30.724 1.00 80.12 179 ASP A C 1
ATOM 1405 O O . ASP A 1 179 ? -5.035 -4.900 30.541 1.00 80.12 179 ASP A O 1
ATOM 1409 N N . THR A 1 180 ? -4.812 -7.127 30.370 1.00 81.75 180 THR A N 1
ATOM 1410 C CA . THR A 1 180 ? -6.075 -7.411 29.690 1.00 81.75 180 THR A CA 1
ATOM 1411 C C . THR A 1 180 ? -7.095 -8.036 30.633 1.00 81.75 180 THR A C 1
ATOM 1413 O O . THR A 1 180 ? -8.124 -8.532 30.188 1.00 81.75 180 THR A O 1
ATOM 1416 N N . LYS A 1 181 ? -6.869 -7.984 31.954 1.00 81.25 181 LYS A N 1
ATOM 1417 C CA . LYS A 1 181 ? -7.767 -8.595 32.952 1.00 81.25 181 LYS A CA 1
ATOM 1418 C C . LYS A 1 181 ? -9.211 -8.097 32.860 1.00 81.25 181 LYS A C 1
ATOM 1420 O O . LYS A 1 181 ? -10.132 -8.825 33.214 1.00 81.25 181 LYS A O 1
ATOM 1425 N N . SER A 1 182 ? -9.405 -6.859 32.409 1.00 86.19 182 SER A N 1
ATOM 1426 C CA . SER A 1 182 ? -10.720 -6.236 32.210 1.00 86.19 182 SER A CA 1
ATOM 1427 C C . SER A 1 182 ? -11.279 -6.406 30.792 1.00 86.19 182 SER A C 1
ATOM 1429 O O . SER A 1 182 ? -12.366 -5.906 30.500 1.00 86.19 182 SER A O 1
ATOM 1431 N N . TRP A 1 183 ? -10.548 -7.074 29.898 1.00 92.81 183 TRP A N 1
ATOM 1432 C CA . TRP A 1 183 ? -10.937 -7.255 28.505 1.00 92.81 183 TRP A CA 1
ATOM 1433 C C . TRP A 1 183 ? -11.827 -8.499 28.348 1.00 92.81 183 TRP A C 1
ATOM 1435 O O . TRP A 1 183 ? -11.781 -9.419 29.169 1.00 92.81 183 TRP A O 1
ATOM 1445 N N . PRO A 1 184 ? -12.648 -8.574 27.287 1.00 93.25 184 PRO A N 1
ATOM 1446 C CA . PRO A 1 184 ? -13.394 -9.782 26.959 1.00 93.25 184 PRO A CA 1
ATOM 1447 C C . PRO A 1 184 ? -12.448 -10.952 26.665 1.00 93.25 184 PRO A C 1
ATOM 1449 O O . PRO A 1 184 ? -11.363 -10.745 26.139 1.00 93.25 184 PRO A O 1
ATOM 1452 N N . LYS A 1 185 ? -12.889 -12.199 26.888 1.00 93.31 185 LYS A N 1
ATOM 1453 C CA . LYS A 1 185 ? -12.091 -13.416 26.596 1.00 93.31 185 LYS A CA 1
ATOM 1454 C C . LYS A 1 185 ? -11.584 -13.507 25.152 1.00 93.31 185 LYS A C 1
ATOM 1456 O O . LYS A 1 185 ? -10.643 -14.242 24.871 1.00 93.31 185 LYS A O 1
ATOM 1461 N N . GLN A 1 186 ? -12.255 -12.815 24.240 1.00 94.00 186 GLN A N 1
ATOM 1462 C CA . GLN A 1 186 ? -11.910 -12.761 22.835 1.00 94.00 186 GLN A CA 1
ATOM 1463 C C . GLN A 1 186 ? -12.070 -11.328 22.339 1.00 94.00 186 GLN A C 1
ATOM 1465 O O . GLN A 1 186 ? -13.102 -10.699 22.572 1.00 94.00 186 GLN A O 1
ATOM 1470 N N . VAL A 1 187 ? -11.063 -10.839 21.623 1.00 94.38 187 VAL A N 1
ATOM 1471 C CA . VAL A 1 187 ? -11.116 -9.569 20.893 1.00 94.38 187 VAL A CA 1
ATOM 1472 C C . VAL A 1 187 ? -10.781 -9.809 19.433 1.00 94.38 187 VAL A C 1
ATOM 1474 O O . VAL A 1 187 ? -10.189 -10.828 19.075 1.00 94.38 187 VAL A O 1
ATOM 1477 N N . TYR A 1 188 ? -11.176 -8.868 18.586 1.00 93.88 188 TYR A N 1
ATOM 1478 C CA . TYR A 1 188 ? -11.004 -8.975 17.149 1.00 93.88 188 TYR A CA 1
ATOM 1479 C C . TYR A 1 188 ? -10.033 -7.911 16.667 1.00 93.88 188 TYR A C 1
ATOM 1481 O O . TYR A 1 188 ? -10.285 -6.711 16.807 1.00 93.88 188 TYR A O 1
ATOM 1489 N N . LEU A 1 189 ? -8.924 -8.355 16.091 1.00 91.69 189 LEU A N 1
ATOM 1490 C CA . LEU A 1 189 ? -7.922 -7.464 15.530 1.00 91.69 189 LEU A CA 1
ATOM 1491 C C . LEU A 1 189 ? -8.144 -7.282 14.036 1.00 91.69 189 LEU A C 1
ATOM 1493 O O . LEU A 1 189 ? -8.522 -8.250 13.370 1.00 91.69 189 LEU A O 1
ATOM 1497 N N . PRO A 1 190 ? -7.903 -6.076 13.491 1.00 91.00 190 PRO A N 1
ATOM 1498 C CA . PRO A 1 190 ? -7.933 -5.889 12.052 1.00 91.00 190 PRO A CA 1
ATOM 1499 C C . PRO A 1 190 ? -6.883 -6.800 11.416 1.00 91.00 190 PRO A C 1
ATOM 1501 O O . PRO A 1 190 ? -5.698 -6.711 11.731 1.00 91.00 190 PRO A O 1
ATOM 1504 N N . LYS A 1 191 ? -7.325 -7.686 10.524 1.00 85.38 191 LYS A N 1
ATOM 1505 C CA . LYS A 1 191 ? -6.449 -8.636 9.837 1.00 85.38 191 LYS A CA 1
ATOM 1506 C C . LYS A 1 191 ? -5.617 -7.952 8.763 1.00 85.38 191 LYS A C 1
ATOM 1508 O O . LYS A 1 191 ? -4.482 -8.348 8.561 1.00 85.38 191 LYS A O 1
ATOM 1513 N N . TYR A 1 192 ? -6.206 -6.969 8.082 1.00 82.56 192 TYR A N 1
ATOM 1514 C CA . TYR A 1 192 ? -5.624 -6.237 6.954 1.00 82.56 192 TYR A CA 1
ATOM 1515 C C . TYR A 1 192 ? -5.167 -4.820 7.330 1.00 82.56 192 TYR A C 1
ATOM 1517 O O . TYR A 1 192 ? -5.466 -4.325 8.418 1.00 82.56 192 TYR A O 1
ATOM 1525 N N . SER A 1 193 ? -4.498 -4.123 6.404 1.00 82.25 193 SER A N 1
ATOM 1526 C CA . SER A 1 193 ? -4.103 -2.724 6.608 1.00 82.25 193 SER A CA 1
ATOM 1527 C C . SER A 1 193 ? -5.307 -1.777 6.648 1.00 82.25 193 SER A C 1
ATOM 1529 O O . SER A 1 193 ? -6.376 -2.079 6.108 1.00 82.25 193 SER A O 1
ATOM 1531 N N . VAL A 1 194 ? -5.105 -0.586 7.224 1.00 86.56 194 VAL A N 1
ATOM 1532 C CA . VAL A 1 194 ? -6.122 0.476 7.366 1.00 86.56 194 VAL A CA 1
ATOM 1533 C C . VAL A 1 194 ? -6.855 0.812 6.061 1.00 86.56 194 VAL A C 1
ATOM 1535 O O . VAL A 1 194 ? -8.018 1.196 6.095 1.00 86.56 194 VAL A O 1
ATOM 1538 N N . LYS A 1 195 ? -6.216 0.615 4.900 1.00 84.69 195 LYS A N 1
ATOM 1539 C CA . LYS A 1 195 ? -6.808 0.873 3.576 1.00 84.69 195 LYS A CA 1
ATOM 1540 C C . LYS A 1 195 ? -7.929 -0.098 3.196 1.00 84.69 195 LYS A C 1
ATOM 1542 O O . LYS A 1 195 ? -8.600 0.149 2.197 1.00 84.69 195 LYS A O 1
ATOM 1547 N N . SER A 1 196 ? -8.094 -1.198 3.925 1.00 85.44 196 SER A N 1
ATOM 1548 C CA . SER A 1 196 ? -9.140 -2.211 3.688 1.00 85.44 196 SER A CA 1
ATOM 1549 C C . SER A 1 196 ? -10.421 -1.922 4.466 1.00 85.44 196 SER A C 1
ATOM 1551 O O . SER A 1 196 ? -11.418 -2.633 4.341 1.00 85.44 196 SER A O 1
ATOM 1553 N N . TYR A 1 197 ? -10.389 -0.869 5.281 1.00 89.88 197 TYR A N 1
ATOM 1554 C CA . TYR A 1 197 ? -11.494 -0.462 6.121 1.00 89.88 197 TYR A CA 1
ATOM 1555 C C . TYR A 1 197 ? -11.875 0.969 5.805 1.00 89.88 197 TYR A C 1
ATOM 1557 O O . TYR A 1 197 ? -11.062 1.782 5.359 1.00 89.88 197 TYR A O 1
ATOM 1565 N N . ARG A 1 198 ? -13.119 1.294 6.121 1.00 91.38 198 ARG A N 1
ATOM 1566 C CA . ARG A 1 198 ? -13.577 2.674 6.207 1.00 91.38 198 ARG A CA 1
ATOM 1567 C C . ARG A 1 198 ? -14.193 2.920 7.567 1.00 91.38 198 ARG A C 1
ATOM 1569 O O . ARG A 1 198 ? -14.506 1.993 8.309 1.00 91.38 198 ARG A O 1
ATOM 1576 N N . ARG A 1 199 ? -14.401 4.189 7.870 1.00 92.94 199 ARG A N 1
ATOM 1577 C CA . ARG A 1 199 ? -15.188 4.593 9.025 1.00 92.94 199 ARG A CA 1
ATOM 1578 C C . ARG A 1 199 ? -16.678 4.501 8.679 1.00 92.94 199 ARG A C 1
ATOM 1580 O O . ARG A 1 199 ? -17.081 5.155 7.721 1.00 92.94 199 ARG A O 1
ATOM 1587 N N . ALA A 1 200 ? -17.448 3.742 9.461 1.00 89.50 200 ALA A N 1
ATOM 1588 C CA . ALA A 1 200 ? -18.902 3.619 9.324 1.00 89.50 200 ALA A CA 1
ATOM 1589 C C . ALA A 1 200 ? -19.594 4.968 9.539 1.00 89.50 200 ALA A C 1
ATOM 1591 O O . ALA A 1 200 ? -20.194 5.539 8.636 1.00 89.50 200 ALA A O 1
ATOM 1592 N N . ASP A 1 201 ? -19.385 5.518 10.735 1.00 88.56 201 ASP A N 1
ATOM 1593 C CA . ASP A 1 201 ? -20.009 6.742 11.212 1.00 88.56 201 ASP A CA 1
ATOM 1594 C C . ASP A 1 201 ? -18.942 7.721 11.678 1.00 88.56 201 ASP A C 1
ATOM 1596 O O . ASP A 1 201 ? -17.944 7.340 12.297 1.00 88.56 201 ASP A O 1
ATOM 1600 N N . LYS A 1 202 ? -19.143 9.008 11.396 1.00 93.75 202 LYS A N 1
ATOM 1601 C CA . LYS A 1 202 ? -18.272 10.074 11.892 1.00 93.75 202 LYS A CA 1
ATOM 1602 C C . LYS A 1 202 ? -18.874 10.663 13.166 1.00 93.75 202 LYS A C 1
ATOM 1604 O O . LYS A 1 202 ? -19.752 11.511 13.088 1.00 93.75 202 LYS A O 1
ATOM 1609 N N . MET A 1 203 ? -18.345 10.250 14.311 1.00 96.56 203 MET A N 1
ATOM 1610 C CA . MET A 1 203 ? -18.655 10.816 15.624 1.00 96.56 203 MET A CA 1
ATOM 1611 C C . MET A 1 203 ? -17.647 11.904 16.002 1.00 96.56 203 MET A C 1
ATOM 1613 O O . MET A 1 203 ? -16.482 11.873 15.597 1.00 96.56 203 MET A O 1
ATOM 1617 N N . THR A 1 204 ? -18.094 12.859 16.803 1.00 95.62 204 THR A N 1
ATOM 1618 C CA . THR A 1 204 ? -17.292 13.887 17.472 1.00 95.62 204 THR A CA 1
ATOM 1619 C C . THR A 1 204 ? -17.275 13.632 18.979 1.00 95.62 204 THR A C 1
ATOM 1621 O O . THR A 1 204 ? -17.964 12.740 19.468 1.00 95.62 204 THR A O 1
ATOM 1624 N N . GLN A 1 205 ? -16.518 14.426 19.743 1.00 94.44 205 GLN A N 1
ATOM 1625 C CA . GLN A 1 205 ? -16.522 14.353 21.211 1.00 94.44 205 GLN A CA 1
ATOM 1626 C C . GLN A 1 205 ? -17.944 14.366 21.805 1.00 94.44 205 GLN A C 1
ATOM 1628 O O . GLN A 1 205 ? -18.214 13.636 22.755 1.00 94.44 205 GLN A O 1
ATOM 1633 N N . ASN A 1 206 ? -18.852 15.172 21.248 1.00 94.88 206 ASN A N 1
ATOM 1634 C CA . ASN A 1 206 ? -20.200 15.352 21.793 1.00 94.88 206 ASN A CA 1
ATOM 1635 C C . ASN A 1 206 ? -21.091 14.112 21.622 1.00 94.88 206 ASN A C 1
ATOM 1637 O O . ASN A 1 206 ? -22.052 13.947 22.367 1.00 94.88 206 ASN A O 1
ATOM 1641 N N . ASP A 1 207 ? -20.753 13.232 20.679 1.00 96.31 207 ASP A N 1
ATOM 1642 C CA . ASP A 1 207 ? -21.499 12.002 20.402 1.00 96.31 207 ASP A CA 1
ATOM 1643 C C . ASP A 1 207 ? -21.055 10.840 21.319 1.00 96.31 207 ASP A C 1
ATOM 1645 O O . ASP A 1 207 ? -21.734 9.818 21.434 1.00 96.31 207 ASP A O 1
ATOM 1649 N N . LEU A 1 208 ? -19.918 10.988 22.013 1.00 95.19 208 LEU A N 1
ATOM 1650 C CA . LEU A 1 208 ? -19.273 9.940 22.811 1.00 95.19 208 LEU A CA 1
ATOM 1651 C C . LEU A 1 208 ? -19.702 9.979 24.284 1.00 95.19 208 LEU A C 1
ATOM 1653 O O . LEU A 1 208 ? -18.902 10.225 25.188 1.00 95.19 208 LEU A O 1
ATOM 1657 N N . SER A 1 209 ? -20.980 9.699 24.541 1.00 96.00 209 SER A N 1
ATOM 1658 C CA . SER A 1 209 ? -21.464 9.473 25.911 1.00 96.00 209 SER A CA 1
ATOM 1659 C C . SER A 1 209 ? -20.852 8.200 26.532 1.00 96.00 209 SER A C 1
ATOM 1661 O O . SER A 1 209 ? -20.438 7.300 25.796 1.00 96.00 209 SER A O 1
ATOM 1663 N N . PRO A 1 210 ? -20.845 8.040 27.873 1.00 95.31 210 PRO A N 1
ATOM 1664 C CA . PRO A 1 210 ? -20.344 6.820 28.517 1.00 95.31 210 PRO A CA 1
ATOM 1665 C C . PRO A 1 210 ? -20.995 5.527 28.003 1.00 95.31 210 PRO A C 1
ATOM 1667 O O . PRO A 1 210 ? -20.316 4.515 27.839 1.00 95.31 210 PRO A O 1
ATOM 1670 N N . ALA A 1 211 ? -22.296 5.565 27.694 1.00 96.81 211 ALA A N 1
ATOM 1671 C CA . ALA A 1 211 ? -23.013 4.424 27.130 1.00 96.81 211 ALA A CA 1
ATOM 1672 C C . ALA A 1 211 ? -22.519 4.077 25.716 1.00 96.81 211 ALA A C 1
ATOM 1674 O O . ALA A 1 211 ? -22.281 2.908 25.416 1.00 96.81 211 ALA A O 1
ATOM 1675 N N . VAL A 1 212 ? -22.311 5.092 24.869 1.00 96.00 212 VAL A N 1
ATOM 1676 C CA . VAL A 1 212 ? -21.771 4.919 23.511 1.00 96.00 212 VAL A CA 1
ATOM 1677 C C . VAL A 1 212 ? -20.346 4.376 23.576 1.00 96.00 212 VAL A C 1
ATOM 1679 O O . VAL A 1 212 ? -20.033 3.397 22.908 1.00 96.00 212 VAL A O 1
ATOM 1682 N N . ILE A 1 213 ? -19.500 4.926 24.447 1.00 95.88 213 ILE A N 1
ATOM 1683 C CA . ILE A 1 213 ? -18.133 4.436 24.666 1.00 95.88 213 ILE A CA 1
ATOM 1684 C C . ILE A 1 213 ? -18.138 2.960 25.059 1.00 95.88 213 ILE A C 1
ATOM 1686 O O . ILE A 1 213 ? -17.397 2.183 24.463 1.00 95.88 213 ILE A O 1
ATOM 1690 N N . GLY A 1 214 ? -19.002 2.553 25.995 1.00 95.25 214 GLY A N 1
ATOM 1691 C CA . GLY A 1 214 ? -19.128 1.153 26.404 1.00 95.25 214 GLY A CA 1
ATOM 1692 C C . GLY A 1 214 ? -19.432 0.203 25.238 1.00 95.25 214 GLY A C 1
ATOM 1693 O O . GLY A 1 214 ? -18.889 -0.895 25.192 1.00 95.25 214 GLY A O 1
ATOM 1694 N N . GLN A 1 215 ? -20.228 0.640 24.256 1.00 94.56 215 GLN A N 1
ATOM 1695 C CA . GLN A 1 215 ? -20.531 -0.133 23.040 1.00 94.56 215 GLN A CA 1
ATOM 1696 C C . GLN A 1 215 ? -19.393 -0.143 22.005 1.00 94.56 215 GLN A C 1
ATOM 1698 O O . GLN A 1 215 ? -19.417 -0.949 21.068 1.00 94.56 215 GLN A O 1
ATOM 1703 N N . LEU A 1 216 ? -18.438 0.780 22.127 1.00 95.50 216 LEU A N 1
ATOM 1704 C CA . LEU A 1 216 ? -17.298 0.942 21.226 1.00 95.50 216 LEU A CA 1
ATOM 1705 C C . LEU A 1 216 ? -16.031 0.265 21.752 1.00 95.50 216 LEU A C 1
ATOM 1707 O O . LEU A 1 216 ? -15.132 -0.019 20.959 1.00 95.50 216 LEU A O 1
ATOM 1711 N N . LEU A 1 217 ? -15.941 0.014 23.062 1.00 96.06 217 LEU A N 1
ATOM 1712 C CA . LEU A 1 217 ? -14.802 -0.675 23.663 1.00 96.06 217 LEU A CA 1
ATOM 1713 C C . LEU A 1 217 ? -14.546 -2.018 22.969 1.00 96.06 217 LEU A C 1
ATOM 1715 O O . LEU A 1 217 ? -15.463 -2.784 22.679 1.00 96.06 217 LEU A O 1
ATOM 1719 N N . PHE A 1 218 ? -13.269 -2.281 22.706 1.00 95.44 218 PHE A N 1
ATOM 1720 C CA . PHE A 1 218 ? -12.746 -3.470 22.037 1.00 95.44 218 PHE A CA 1
ATOM 1721 C C . PHE A 1 218 ? -13.229 -3.666 20.592 1.00 95.44 218 PHE A C 1
ATOM 1723 O O . PHE A 1 218 ? -13.097 -4.756 20.036 1.00 95.44 218 PHE A O 1
ATOM 1730 N N . LYS A 1 219 ? -13.739 -2.609 19.947 1.00 96.31 219 LYS A N 1
ATOM 1731 C CA . LYS A 1 219 ? -13.939 -2.566 18.492 1.00 96.31 219 LYS A CA 1
ATOM 1732 C C . LYS A 1 219 ? -12.730 -1.955 17.795 1.00 96.31 219 LYS A C 1
ATOM 1734 O O . LYS A 1 219 ? -11.960 -1.202 18.390 1.00 96.31 219 LYS A O 1
ATOM 1739 N N . THR A 1 220 ? -12.578 -2.260 16.510 1.00 96.75 220 THR A N 1
ATOM 1740 C CA . THR A 1 220 ? -11.625 -1.552 15.653 1.00 96.75 220 THR A CA 1
ATOM 1741 C C . THR A 1 220 ? -12.202 -0.189 15.279 1.00 96.75 220 THR A C 1
ATOM 1743 O O . THR A 1 220 ? -13.341 -0.101 14.817 1.00 96.75 220 THR A O 1
ATOM 1746 N N . VAL A 1 221 ? -11.431 0.878 15.476 1.00 97.31 221 VAL A N 1
ATOM 1747 C CA . VAL A 1 221 ? -11.891 2.261 15.292 1.00 97.31 221 VAL A CA 1
ATOM 1748 C C . VAL A 1 221 ? -10.881 3.109 14.530 1.00 97.31 221 VAL A C 1
ATOM 1750 O O . VAL A 1 221 ? -9.692 2.803 14.494 1.00 97.31 221 VAL A O 1
ATOM 1753 N N . PHE A 1 222 ? -11.370 4.211 13.969 1.00 97.38 222 PHE A N 1
ATOM 1754 C CA . PHE A 1 222 ? -10.590 5.327 13.451 1.00 97.38 222 PHE A CA 1
ATOM 1755 C C . PHE A 1 222 ? -10.681 6.506 14.416 1.00 97.38 222 PHE A C 1
ATOM 1757 O O . PHE A 1 222 ? -11.785 6.926 14.766 1.00 97.38 222 PHE A O 1
ATOM 1764 N N . VAL A 1 223 ? -9.540 7.091 14.780 1.00 97.12 223 VAL A N 1
ATOM 1765 C CA . VAL A 1 223 ? -9.474 8.277 15.646 1.00 97.12 223 VAL A CA 1
ATOM 1766 C C . VAL A 1 223 ? -8.594 9.350 15.020 1.00 97.12 223 VAL A C 1
ATOM 1768 O O . VAL A 1 223 ? -7.527 9.055 14.488 1.00 97.12 223 VAL A O 1
ATOM 1771 N N . LEU A 1 224 ? -9.050 10.600 15.101 1.00 96.81 224 LEU A N 1
ATOM 1772 C CA . LEU A 1 224 ? -8.260 11.808 14.872 1.00 96.81 224 LEU A CA 1
ATOM 1773 C C . LEU A 1 224 ? -8.366 12.693 16.113 1.00 96.81 224 LEU A C 1
ATOM 1775 O O . LEU A 1 224 ? -9.479 13.068 16.493 1.00 96.81 224 LEU A O 1
ATOM 1779 N N . THR A 1 225 ? -7.230 13.055 16.704 1.00 96.75 225 THR A N 1
ATOM 1780 C CA . THR A 1 225 ? -7.165 13.965 17.855 1.00 96.75 225 THR A CA 1
ATOM 1781 C C . THR A 1 225 ? -6.856 15.407 17.437 1.00 96.75 225 THR A C 1
ATOM 1783 O O . THR A 1 225 ? -6.414 15.670 16.316 1.00 96.75 225 THR A O 1
ATOM 1786 N N . ARG A 1 226 ? -7.047 16.364 18.354 1.00 94.62 226 ARG A N 1
ATOM 1787 C CA . ARG A 1 226 ? -6.729 17.792 18.162 1.00 94.62 226 ARG A CA 1
ATOM 1788 C C . ARG A 1 226 ? -5.237 18.041 17.950 1.00 94.62 226 ARG A C 1
ATOM 1790 O O . ARG A 1 226 ? -4.881 18.967 17.232 1.00 94.62 226 ARG A O 1
ATOM 1797 N N . SER A 1 227 ? -4.379 17.192 18.515 1.00 92.81 227 SER A N 1
ATOM 1798 C CA . SER A 1 227 ? -2.931 17.189 18.266 1.00 92.81 227 SER A CA 1
ATOM 1799 C C . SER A 1 227 ? -2.549 16.666 16.875 1.00 92.81 227 SER A C 1
ATOM 1801 O O . SER A 1 227 ? -1.375 16.672 16.522 1.00 92.81 227 SER A O 1
ATOM 1803 N N . GLY A 1 228 ? -3.523 16.230 16.067 1.00 92.62 228 GLY A N 1
ATOM 1804 C CA . GLY A 1 228 ? -3.299 15.702 14.723 1.00 92.62 228 GLY A CA 1
ATOM 1805 C C . GLY A 1 228 ? -2.959 14.211 14.690 1.00 92.62 228 GLY A C 1
ATOM 1806 O O . GLY A 1 228 ? -2.734 13.675 13.602 1.00 92.62 228 GLY A O 1
ATOM 1807 N N . ASN A 1 229 ? -2.966 13.522 15.837 1.00 92.44 229 ASN A N 1
ATOM 1808 C CA . ASN A 1 229 ? -2.696 12.089 15.887 1.00 92.44 229 ASN A CA 1
ATOM 1809 C C . ASN A 1 229 ? -3.835 11.325 15.213 1.00 92.44 229 ASN A C 1
ATOM 1811 O O . ASN A 1 229 ? -5.006 11.481 15.566 1.00 92.44 229 ASN A O 1
ATOM 1815 N N . LYS A 1 230 ? -3.474 10.485 14.242 1.00 94.94 230 LYS A N 1
ATOM 1816 C CA . LYS A 1 230 ? -4.386 9.573 13.551 1.00 94.94 230 LYS A CA 1
ATOM 1817 C C . LYS A 1 230 ? -4.088 8.153 13.998 1.00 94.94 230 LYS A C 1
ATOM 1819 O O . LYS A 1 230 ? -2.948 7.711 13.883 1.00 94.94 230 LYS A O 1
ATOM 1824 N N . ALA A 1 231 ? -5.107 7.441 14.458 1.00 95.44 231 ALA A N 1
ATOM 1825 C CA . ALA A 1 231 ? -4.973 6.058 14.887 1.00 95.44 231 ALA A CA 1
ATOM 1826 C C . ALA A 1 231 ? -6.045 5.170 14.253 1.00 95.44 231 ALA A C 1
ATOM 1828 O O . ALA A 1 231 ? -7.181 5.597 14.038 1.00 95.44 231 ALA A O 1
ATOM 1829 N N . PHE A 1 232 ? -5.659 3.929 13.967 1.00 95.56 232 PHE A N 1
ATOM 1830 C CA . PHE A 1 232 ? -6.534 2.858 13.504 1.00 95.56 232 PHE A CA 1
ATOM 1831 C C . PHE A 1 232 ? -6.159 1.569 14.230 1.00 95.56 232 PHE A C 1
ATOM 1833 O O . PHE A 1 232 ? -4.988 1.184 14.209 1.00 95.56 232 PHE A O 1
ATOM 1840 N N . GLY A 1 233 ? -7.126 0.922 14.874 1.00 95.69 233 GLY A N 1
ATOM 1841 C CA . GLY A 1 233 ? -6.868 -0.282 15.656 1.00 95.69 233 GLY A CA 1
ATOM 1842 C C . GLY A 1 233 ? -7.905 -0.534 16.744 1.00 95.69 233 GLY A C 1
ATOM 1843 O O . GLY A 1 233 ? -8.981 0.061 16.726 1.00 95.69 233 GLY A O 1
ATOM 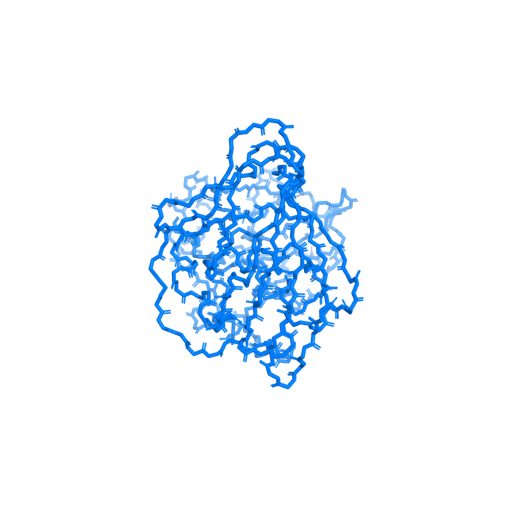1844 N N . LEU A 1 234 ? -7.582 -1.420 17.684 1.00 96.06 234 LEU A N 1
ATOM 1845 C CA . LEU A 1 234 ? -8.484 -1.837 18.760 1.00 96.06 234 LEU A CA 1
ATOM 1846 C C . LEU A 1 234 ? -8.625 -0.731 19.817 1.00 96.06 234 LEU A C 1
ATOM 1848 O O . LEU A 1 234 ? -7.622 -0.297 20.377 1.00 96.06 234 LEU A O 1
ATOM 1852 N N . PHE A 1 235 ? -9.846 -0.288 20.107 1.00 96.81 235 PHE A N 1
ATOM 1853 C CA . PHE A 1 235 ? -10.134 0.719 21.133 1.00 96.81 235 PHE A CA 1
ATOM 1854 C C . PHE A 1 235 ? -10.208 0.102 22.533 1.00 96.81 235 PHE A C 1
ATOM 1856 O O . PHE A 1 235 ? -10.892 -0.901 22.716 1.00 96.81 235 PHE A O 1
ATOM 1863 N N . PHE A 1 236 ? -9.560 0.691 23.536 1.00 95.69 236 PHE A N 1
ATOM 1864 C CA . PHE A 1 236 ? -9.561 0.159 24.904 1.00 95.69 236 PHE A CA 1
ATOM 1865 C C . PHE A 1 236 ? -9.362 1.263 25.958 1.00 95.69 236 PHE A C 1
ATOM 1867 O O . PHE A 1 236 ? -8.816 2.322 25.639 1.00 95.69 236 PHE A O 1
ATOM 1874 N N . PRO A 1 237 ? -9.799 1.056 27.213 1.00 94.50 237 PRO A N 1
ATOM 1875 C CA . PRO A 1 237 ? -9.520 1.981 28.306 1.00 94.50 237 PRO A CA 1
ATOM 1876 C C . PRO A 1 237 ? -8.141 1.702 28.925 1.00 94.50 237 PRO A C 1
ATOM 1878 O O . PRO A 1 237 ? -7.718 0.550 29.010 1.00 94.50 237 PRO A O 1
ATOM 1881 N N . VAL A 1 238 ? -7.452 2.742 29.395 1.00 92.00 238 VAL A N 1
ATOM 1882 C CA . VAL A 1 238 ? -6.143 2.625 30.060 1.00 92.00 238 VAL A CA 1
ATOM 1883 C C . VAL A 1 238 ? -5.903 3.819 30.977 1.00 92.00 238 VAL A C 1
ATOM 1885 O O . VAL A 1 238 ? -5.955 4.957 30.526 1.00 92.00 238 VAL A O 1
ATOM 1888 N N . ASP A 1 239 ? -5.678 3.569 32.268 1.00 88.44 239 ASP A N 1
ATOM 1889 C CA . ASP A 1 239 ? -5.307 4.574 33.280 1.00 88.44 239 ASP A CA 1
ATOM 1890 C C . ASP A 1 239 ? -6.155 5.862 33.267 1.00 88.44 239 ASP A C 1
ATOM 1892 O O . ASP A 1 239 ? -5.642 6.981 33.282 1.00 88.44 239 ASP A O 1
ATOM 1896 N N . GLY A 1 240 ? -7.484 5.717 33.197 1.00 88.12 240 GLY A N 1
ATOM 1897 C CA . GLY A 1 240 ? -8.420 6.853 33.149 1.00 88.12 240 GLY A CA 1
ATOM 1898 C C . GLY A 1 240 ? -8.464 7.593 31.804 1.00 88.12 240 GLY A C 1
ATOM 1899 O O . GLY A 1 240 ? -9.201 8.567 31.660 1.00 88.12 240 GLY A O 1
ATOM 1900 N N . LYS A 1 241 ? -7.711 7.115 30.812 1.00 94.56 241 LYS A N 1
ATOM 1901 C CA . LYS A 1 241 ? -7.700 7.562 29.419 1.00 94.56 241 LYS A CA 1
ATOM 1902 C C . LYS A 1 241 ? -8.220 6.462 28.499 1.00 94.56 241 LYS A C 1
ATOM 1904 O O . LYS A 1 241 ? -8.636 5.383 28.933 1.00 94.56 241 LYS A O 1
ATOM 1909 N N . PHE A 1 242 ? -8.170 6.744 27.204 1.00 95.81 242 PHE A N 1
ATOM 1910 C CA . PHE A 1 242 ? -8.456 5.775 26.163 1.00 95.81 242 PHE A CA 1
ATOM 1911 C C . PHE A 1 242 ? -7.248 5.579 25.256 1.00 95.81 242 PHE A C 1
ATOM 1913 O O . PHE A 1 242 ? -6.431 6.480 25.064 1.00 95.81 242 PHE A O 1
ATOM 1920 N N . GLY A 1 243 ? -7.144 4.375 24.707 1.00 95.50 243 GLY A N 1
ATOM 1921 C CA . GLY A 1 243 ? -6.102 3.965 23.786 1.00 95.50 243 GLY A CA 1
ATOM 1922 C C . GLY A 1 243 ? -6.681 3.351 22.518 1.00 95.50 243 GLY A C 1
ATOM 1923 O O . GLY A 1 243 ? -7.748 2.736 22.528 1.00 95.50 243 GLY A O 1
ATOM 1924 N N . VAL A 1 244 ? -5.947 3.492 21.420 1.00 96.75 244 VAL A N 1
ATOM 1925 C CA . VAL A 1 244 ? -6.118 2.688 20.208 1.00 96.75 244 VAL A CA 1
ATOM 1926 C C . VAL A 1 244 ? -4.845 1.881 19.997 1.00 96.75 244 VAL A C 1
ATOM 1928 O O . VAL A 1 244 ? -3.777 2.456 19.778 1.00 96.75 244 VAL A O 1
ATOM 1931 N N . MET A 1 245 ? -4.953 0.554 20.082 1.00 94.75 245 MET A N 1
ATOM 1932 C CA . MET A 1 245 ? -3.848 -0.372 19.844 1.00 94.75 245 MET A CA 1
ATOM 1933 C C . MET A 1 245 ? -3.747 -0.620 18.347 1.00 94.75 245 MET A C 1
ATOM 1935 O O . MET A 1 245 ? -4.614 -1.258 17.750 1.00 94.75 245 MET A O 1
ATOM 1939 N N . GLN A 1 246 ? -2.695 -0.080 17.750 1.00 92.62 246 GLN A N 1
ATOM 1940 C CA . GLN A 1 246 ? -2.390 -0.193 16.336 1.00 92.62 246 GLN A CA 1
ATOM 1941 C C . GLN A 1 246 ? -1.478 -1.394 16.112 1.00 92.62 246 GLN A C 1
ATOM 1943 O O . GLN A 1 246 ? -0.515 -1.603 16.853 1.00 92.62 246 GLN A O 1
ATOM 1948 N N . PHE A 1 247 ? -1.760 -2.144 15.056 1.00 85.56 247 PHE A N 1
ATOM 1949 C CA . PHE A 1 247 ? -0.937 -3.260 14.612 1.00 85.56 247 PHE A CA 1
ATOM 1950 C C . PHE A 1 247 ? -0.160 -2.807 13.382 1.00 85.56 247 PHE A C 1
ATOM 1952 O O . PHE A 1 247 ? -0.726 -2.245 12.443 1.00 85.56 247 PHE A O 1
ATOM 1959 N N . LEU A 1 248 ? 1.155 -2.968 13.446 1.00 77.00 248 LEU A N 1
ATOM 1960 C CA . LEU A 1 248 ? 2.122 -2.548 12.443 1.00 77.00 248 LEU A CA 1
ATOM 1961 C C . LEU A 1 248 ? 2.986 -3.758 12.080 1.00 77.00 248 LEU A C 1
ATOM 1963 O O . LEU A 1 248 ? 3.118 -4.702 12.850 1.00 77.00 248 LEU A O 1
ATOM 1967 N N . ASN A 1 249 ? 3.661 -3.720 10.934 1.00 67.94 249 ASN A N 1
ATOM 1968 C CA . ASN A 1 249 ? 4.555 -4.823 10.554 1.00 67.94 249 ASN A CA 1
ATOM 1969 C C . ASN A 1 249 ? 5.730 -5.001 11.528 1.00 67.94 249 ASN A C 1
ATOM 1971 O O . ASN A 1 249 ? 6.344 -6.058 11.570 1.00 67.94 249 ASN A O 1
ATOM 1975 N N . THR A 1 250 ? 6.055 -3.964 12.300 1.00 70.75 250 THR A N 1
ATOM 1976 C CA . THR A 1 250 ? 7.120 -3.971 13.309 1.00 70.75 250 THR A CA 1
ATOM 1977 C C . THR A 1 250 ? 6.619 -4.349 14.706 1.00 70.75 250 THR A C 1
ATOM 1979 O O . THR A 1 250 ? 7.356 -4.186 15.674 1.00 70.75 250 THR A O 1
ATOM 1982 N N . GLY A 1 251 ? 5.366 -4.796 14.836 1.00 81.56 251 GLY A N 1
ATOM 1983 C CA . GLY A 1 251 ? 4.737 -5.148 16.106 1.00 81.56 251 GLY A CA 1
ATOM 1984 C C . GLY A 1 251 ? 3.491 -4.311 16.375 1.00 81.56 251 GLY A C 1
ATOM 1985 O O . GLY A 1 251 ? 2.584 -4.224 15.554 1.00 81.56 251 GLY A O 1
ATOM 1986 N N . ARG A 1 252 ? 3.418 -3.683 17.544 1.00 86.62 252 ARG A N 1
ATOM 1987 C CA . ARG A 1 252 ? 2.244 -2.906 17.957 1.00 86.62 252 ARG A CA 1
ATOM 1988 C C . ARG A 1 252 ? 2.643 -1.565 18.546 1.00 86.62 252 ARG A C 1
ATOM 1990 O O . ARG A 1 252 ? 3.707 -1.438 19.148 1.00 86.62 252 ARG A O 1
ATOM 1997 N N . SER A 1 253 ? 1.762 -0.585 18.415 1.00 89.75 253 SER A N 1
ATOM 1998 C CA . SER A 1 253 ? 1.880 0.716 19.070 1.00 89.75 253 SER A CA 1
ATOM 1999 C C . SER A 1 253 ? 0.549 1.117 19.698 1.00 89.75 253 SER A C 1
ATOM 2001 O O . SER A 1 253 ? -0.509 0.634 19.303 1.00 89.75 253 SER A O 1
ATOM 2003 N N . GLY A 1 254 ? 0.589 1.996 20.696 1.00 90.94 254 GLY A N 1
ATOM 2004 C CA . GLY A 1 254 ? -0.604 2.575 21.308 1.00 90.94 254 GLY A CA 1
ATOM 2005 C C . GLY A 1 254 ? -0.679 4.068 21.024 1.00 90.94 254 GLY A C 1
ATOM 2006 O O . GLY A 1 254 ? 0.306 4.779 21.213 1.00 90.94 254 GLY A O 1
ATOM 2007 N N . ALA A 1 255 ? -1.844 4.545 20.594 1.00 94.06 255 ALA A N 1
ATOM 2008 C CA . ALA A 1 255 ? -2.169 5.966 20.586 1.00 94.06 255 ALA A CA 1
ATOM 2009 C C . ALA A 1 255 ? -3.117 6.255 21.751 1.00 94.06 255 ALA A C 1
ATOM 2011 O O . ALA A 1 255 ? -4.237 5.749 21.760 1.00 94.06 255 ALA A O 1
ATOM 2012 N N . PHE A 1 256 ? -2.666 7.047 22.723 1.00 95.25 256 PHE A N 1
ATOM 2013 C CA . PHE A 1 256 ? -3.402 7.340 23.955 1.00 95.25 256 PHE A CA 1
ATOM 2014 C C . PHE A 1 256 ? -3.906 8.781 23.958 1.00 95.25 256 PHE A C 1
ATOM 2016 O O . PHE A 1 256 ? -3.182 9.682 23.536 1.00 95.25 256 PHE A O 1
ATOM 2023 N N . PHE A 1 257 ? -5.134 8.993 24.421 1.00 96.12 257 PHE A N 1
ATOM 2024 C CA . PHE A 1 257 ? -5.792 10.298 24.399 1.00 96.12 257 PHE A CA 1
ATOM 2025 C C . PHE A 1 257 ? -6.918 10.388 25.434 1.00 96.12 257 PHE A C 1
ATOM 2027 O O . PHE A 1 257 ? -7.481 9.385 25.884 1.00 96.12 257 PHE A O 1
ATOM 2034 N N . GLU A 1 258 ? -7.271 11.617 25.786 1.00 96.38 258 GLU A N 1
ATOM 2035 C CA . GLU A 1 258 ? -8.518 11.945 26.468 1.00 96.38 258 GLU A CA 1
ATOM 2036 C C . GLU A 1 258 ? -9.656 12.130 25.454 1.00 96.38 258 GLU A C 1
ATOM 2038 O O . GLU A 1 258 ? -9.446 12.519 24.305 1.00 96.38 258 GLU A O 1
ATOM 2043 N N . LEU A 1 259 ? -10.903 11.896 25.875 1.00 94.06 259 LEU A N 1
ATOM 2044 C CA . LEU A 1 259 ? -12.069 12.084 24.995 1.00 94.06 259 LEU A CA 1
ATOM 2045 C C . LEU A 1 259 ? -12.207 13.532 24.509 1.00 94.06 259 LEU A C 1
ATOM 2047 O O . LEU A 1 259 ? -12.654 13.771 23.389 1.00 94.06 259 LEU A O 1
ATOM 2051 N N . SER A 1 260 ? -11.801 14.493 25.342 1.00 95.00 260 SER A N 1
ATOM 2052 C CA . SER A 1 260 ? -11.779 15.929 25.038 1.00 95.00 260 SER A CA 1
ATOM 2053 C C . SER A 1 260 ? -10.885 16.272 23.839 1.00 95.00 260 SER A C 1
ATOM 2055 O O . SER A 1 260 ? -11.106 17.276 23.156 1.00 95.00 260 SER A O 1
ATOM 2057 N N . GLU A 1 261 ? -9.900 15.422 23.544 1.00 95.94 261 GLU A N 1
ATOM 2058 C CA . GLU A 1 261 ? -8.973 15.589 22.432 1.00 95.94 261 GLU A CA 1
ATOM 2059 C C . GLU A 1 261 ? -9.531 15.056 21.110 1.00 95.94 261 GLU A C 1
ATOM 2061 O O . GLU A 1 261 ? -8.938 15.313 20.065 1.00 95.94 261 GLU A O 1
ATOM 2066 N N . ILE A 1 262 ? -10.652 14.333 21.108 1.00 96.19 262 ILE A N 1
ATOM 2067 C CA . ILE A 1 262 ? -11.198 13.714 19.897 1.00 96.19 262 ILE A CA 1
ATOM 2068 C C . ILE A 1 262 ? -11.806 14.778 18.979 1.00 96.19 262 ILE A C 1
ATOM 2070 O O . ILE A 1 262 ? -12.732 15.501 19.344 1.00 96.19 262 ILE A O 1
ATOM 2074 N N . VAL A 1 263 ? -11.319 14.824 17.738 1.00 96.38 263 VAL A N 1
ATOM 2075 C CA . VAL A 1 263 ? -11.917 15.602 16.641 1.00 96.38 263 VAL A CA 1
ATOM 2076 C C . VAL A 1 263 ? -12.880 14.725 15.856 1.00 96.38 263 VAL A C 1
ATOM 2078 O O . VAL A 1 263 ? -14.003 15.132 15.568 1.00 96.38 263 VAL A O 1
ATOM 2081 N N . THR A 1 264 ? -12.450 13.509 15.509 1.00 96.62 264 THR A N 1
ATOM 2082 C CA . THR A 1 264 ? -13.325 12.524 14.868 1.00 96.62 264 THR A CA 1
ATOM 2083 C C . THR A 1 264 ? -13.054 11.125 15.390 1.00 96.62 264 THR A C 1
ATOM 2085 O O . THR A 1 264 ? -11.892 10.744 15.523 1.00 96.62 264 THR A O 1
ATOM 2088 N N . PHE A 1 265 ? -14.114 10.351 15.580 1.00 97.12 265 PHE A N 1
ATOM 2089 C CA . PHE A 1 265 ? -14.098 8.954 15.996 1.00 97.12 265 PHE A CA 1
ATOM 2090 C C . PHE A 1 265 ? -15.039 8.148 15.098 1.00 97.12 265 PHE A C 1
ATOM 2092 O O . PHE A 1 265 ? -16.002 8.699 14.566 1.00 97.12 265 PHE A O 1
ATOM 2099 N N . GLY A 1 266 ? -14.793 6.857 14.912 1.00 96.38 266 GLY A N 1
ATOM 2100 C CA . GLY A 1 266 ? -15.789 5.984 14.298 1.00 96.38 266 GLY A CA 1
ATOM 2101 C C . GLY A 1 266 ? -15.362 4.534 14.194 1.00 96.38 266 GLY A C 1
ATOM 2102 O O . GLY A 1 266 ? -14.172 4.241 14.093 1.00 96.38 266 GLY A O 1
ATOM 2103 N N . VAL A 1 267 ? -16.343 3.635 14.213 1.00 96.56 267 VAL A N 1
ATOM 2104 C CA . VAL A 1 267 ? -16.122 2.191 14.066 1.00 96.56 267 VAL A CA 1
ATOM 2105 C C . VAL A 1 267 ? -15.657 1.880 12.648 1.00 96.56 267 VAL A C 1
ATOM 2107 O O . VAL A 1 267 ? -16.082 2.525 11.686 1.00 96.56 267 VAL A O 1
ATOM 2110 N N . ALA A 1 268 ? -14.761 0.909 12.526 1.00 96.06 268 ALA A N 1
ATOM 2111 C CA . ALA A 1 268 ? -14.310 0.400 11.246 1.00 96.06 268 ALA A CA 1
ATOM 2112 C C . ALA A 1 268 ? -15.329 -0.576 10.635 1.00 96.06 268 ALA A C 1
ATOM 2114 O O . ALA A 1 268 ? -15.812 -1.480 11.314 1.00 96.06 268 ALA A O 1
ATOM 2115 N N . GLU A 1 269 ? -15.579 -0.433 9.337 1.00 94.56 269 GLU A N 1
ATOM 2116 C CA . GLU A 1 269 ? -16.216 -1.451 8.498 1.00 94.56 269 GLU A CA 1
ATOM 2117 C C . GLU A 1 269 ? -15.178 -2.003 7.532 1.00 94.56 269 GLU A C 1
ATOM 2119 O O . GLU A 1 269 ? -14.414 -1.234 6.944 1.00 94.56 269 GLU A O 1
ATOM 2124 N N . PHE A 1 270 ? -15.166 -3.317 7.344 1.00 91.69 270 PHE A N 1
ATOM 2125 C CA . PHE A 1 270 ? -14.288 -3.985 6.396 1.00 91.69 270 PHE A CA 1
ATOM 2126 C C . PHE A 1 270 ? -14.955 -4.059 5.028 1.00 91.69 270 PHE A C 1
ATOM 2128 O O . PHE A 1 270 ? -16.128 -4.420 4.930 1.00 91.69 270 PHE A O 1
ATOM 2135 N N . ASN A 1 271 ? -14.212 -3.742 3.971 1.00 87.88 271 ASN A N 1
ATOM 2136 C CA . ASN A 1 271 ? -14.658 -4.013 2.611 1.00 87.88 271 ASN A CA 1
ATOM 2137 C C . ASN A 1 271 ? -14.554 -5.522 2.356 1.00 87.88 271 ASN A C 1
ATOM 2139 O O . ASN A 1 271 ? -13.452 -6.027 2.165 1.00 87.88 271 ASN A O 1
ATOM 2143 N N . VAL A 1 272 ? -15.680 -6.243 2.322 1.00 83.81 272 VAL A N 1
ATOM 2144 C CA . VAL A 1 272 ? -15.680 -7.716 2.159 1.00 83.81 272 VAL A CA 1
ATOM 2145 C C . VAL A 1 272 ? -15.110 -8.157 0.814 1.00 83.81 272 VAL A C 1
ATOM 2147 O O . VAL A 1 272 ? -14.704 -9.302 0.645 1.00 83.81 272 VAL A O 1
ATOM 2150 N N . ASN A 1 273 ? -15.043 -7.225 -0.133 1.00 76.00 273 ASN A N 1
ATOM 2151 C CA . ASN A 1 273 ? -14.433 -7.437 -1.426 1.00 76.00 273 ASN A CA 1
ATOM 2152 C C . ASN A 1 273 ? -12.931 -7.094 -1.422 1.00 76.00 273 ASN A C 1
ATOM 2154 O O . ASN A 1 273 ? -12.348 -7.081 -2.494 1.00 76.00 273 ASN A O 1
ATOM 2158 N N . ASP A 1 274 ? -12.264 -6.769 -0.311 1.00 72.50 274 ASP A N 1
ATOM 2159 C CA . ASP A 1 274 ? -10.827 -6.434 -0.325 1.00 72.50 274 ASP A CA 1
ATOM 2160 C C . ASP A 1 274 ? -9.939 -7.678 -0.145 1.00 72.50 274 ASP A C 1
ATOM 2162 O O . ASP A 1 274 ? -9.420 -7.976 0.929 1.00 72.50 274 ASP A O 1
ATOM 2166 N N . ASP A 1 275 ? -9.759 -8.418 -1.238 1.00 61.25 275 ASP A N 1
ATOM 2167 C CA . ASP A 1 275 ? -8.883 -9.590 -1.364 1.00 61.25 275 ASP A CA 1
ATOM 2168 C C . ASP A 1 275 ? -7.419 -9.235 -1.703 1.00 61.25 275 ASP A C 1
ATOM 2170 O O . ASP A 1 275 ? -6.568 -10.119 -1.850 1.00 61.25 275 ASP A O 1
ATOM 2174 N N . THR A 1 276 ? -7.108 -7.940 -1.831 1.00 57.03 276 THR A N 1
ATOM 2175 C CA . THR A 1 276 ? -5.856 -7.444 -2.436 1.00 57.03 276 THR A CA 1
ATOM 2176 C C . THR A 1 276 ? -4.795 -7.005 -1.421 1.00 57.03 276 THR A C 1
ATOM 2178 O O . THR A 1 276 ? -3.597 -6.998 -1.720 1.00 57.03 276 THR A O 1
ATOM 2181 N N . LYS A 1 277 ? -5.190 -6.681 -0.185 1.00 60.06 277 LYS A N 1
ATOM 2182 C CA . LYS A 1 277 ? -4.320 -6.013 0.801 1.00 60.06 277 LYS A CA 1
ATOM 2183 C C . LYS A 1 277 ? -3.809 -6.937 1.893 1.00 60.06 277 LYS A C 1
ATOM 2185 O O . LYS A 1 277 ? -4.005 -6.689 3.075 1.00 60.06 277 LYS A O 1
ATOM 2190 N N . VAL A 1 278 ? -3.118 -8.006 1.507 1.00 49.12 278 VAL A N 1
ATOM 2191 C CA . VAL A 1 278 ? -2.542 -9.000 2.432 1.00 49.12 278 VAL A CA 1
ATOM 2192 C C . VAL A 1 278 ? -1.332 -8.428 3.206 1.00 49.12 278 VAL A C 1
ATOM 2194 O O . VAL A 1 278 ? -0.194 -8.829 3.011 1.00 49.12 278 VAL A O 1
ATOM 2197 N N . ILE A 1 279 ? -1.549 -7.508 4.141 1.00 52.84 279 ILE A N 1
ATOM 2198 C CA . ILE A 1 279 ? -0.710 -7.505 5.343 1.00 52.84 279 ILE A CA 1
ATOM 2199 C C . ILE A 1 279 ? -1.471 -8.363 6.330 1.00 52.84 279 ILE A C 1
ATOM 2201 O O . ILE A 1 279 ? -2.390 -7.861 6.953 1.00 52.84 279 ILE A O 1
ATOM 2205 N N . VAL A 1 280 ? -1.155 -9.656 6.409 1.00 50.72 280 VAL A N 1
ATOM 2206 C CA . VAL A 1 280 ? -1.594 -10.454 7.556 1.00 50.72 280 VAL A CA 1
ATOM 2207 C C . VAL A 1 280 ? -0.663 -10.063 8.688 1.00 50.72 280 VAL A C 1
ATOM 2209 O O . VAL A 1 280 ? 0.525 -10.377 8.631 1.00 50.72 280 VAL A O 1
ATOM 2212 N N . PHE A 1 281 ? -1.181 -9.332 9.672 1.00 49.03 281 PHE A N 1
ATOM 2213 C CA . PHE A 1 281 ? -0.503 -9.214 10.957 1.00 49.03 281 PHE A CA 1
ATOM 2214 C C . PHE A 1 281 ? -0.531 -10.611 11.591 1.00 49.03 281 PHE A C 1
ATOM 2216 O O . PHE A 1 281 ? -1.589 -11.077 12.014 1.00 49.03 281 PHE A O 1
ATOM 2223 N N . GLY A 1 282 ? 0.599 -11.315 11.506 1.00 38.75 282 GLY A N 1
ATOM 2224 C CA . GLY A 1 282 ? 0.838 -12.628 12.103 1.00 38.75 282 GLY A CA 1
ATOM 2225 C C . GLY A 1 282 ? 1.789 -12.501 13.275 1.00 38.75 282 GLY A C 1
ATOM 2226 O O . GLY A 1 282 ? 2.749 -11.708 13.142 1.00 38.75 282 GLY A O 1
#

Secondary structure (DSSP, 8-state):
----EEEEEEEEETTTTEEEEEEEE-STT--EE---HHHHHHHHHHT--TTSHHHHH--GGGGG-HHHHHHHHHHHEEEEEEEEEE--TT---EE-SS-EE--SS-S--EEEEEEEESSGGGGTT--TT-EEEE------SPPPP-PPP-PPPS---EE--TTTSSSEEEE-GGGG-S--TTS-S-EEEE-S-GGGEEESS-B-GGG--HHHHHHHTTSEEEEEETT--EEEEEEEEETTEEEEEEEETTEEEEEEE-GGGEEEEEEEEEETT--S------

Foldseek 3Di:
DDFFWKKWWADADLVQQKTKIKIWGDDQVNFWDAFALLLVLQVLCQLDDCPALSNLQEDPVLSVDLVSCQEASCQFWVTKDFPDKAFDPFWDWDDDPGTTGTHDNGGTIITMMMTHTLHSSSCVSDDHGDIDTTPGDHRPHHHDHDHHDDRDDPPFDWAPPLPPLPQWDKDQCVVVVDPCVVPPRIATKGQFDPSQKDFPDKDALVRDDVVNVVVQARAWKWFAFQVRDTATIGWHDDPNWIWHWHQDPVGIDIDIDHSVGTGIMGGIIGRSPSPRGPPGRD